Protein AF-A0A7V3JN82-F1 (afdb_monomer)

Foldseek 3Di:
DPLVPLLVLLVVLLVCLLDPVSVVLLLVLQVLLVVLVVLLVVLQVVLVVCVVVVNNVSSVVSNVSSVVSNVSSVVSVVVSVVSQVSNVVSLVSVCVVCVVDDPVLSQCCCCPVVPSVPDDSNLSSNSNVVSVCVVPVDDCDDPDDDDDDDDDAWAALQRVLVVLQQDPVCSVVLNVVVVVCVVVVVDDPVQKDFDQDPVSSDTGMIGGDDPSSSVSSVVRND

Structure (mmCIF, N/CA/C/O backbone):
data_AF-A0A7V3JN82-F1
#
_entry.id   AF-A0A7V3JN82-F1
#
loop_
_atom_site.group_PDB
_atom_site.id
_atom_site.type_symbol
_atom_site.label_atom_id
_atom_site.label_alt_id
_atom_site.label_comp_id
_atom_site.label_asym_id
_atom_site.label_entity_id
_atom_site.label_seq_id
_atom_site.pdbx_PDB_ins_code
_atom_site.Cartn_x
_atom_site.Cartn_y
_atom_site.Cartn_z
_atom_site.occupancy
_atom_site.B_iso_or_equiv
_atom_site.auth_seq_id
_atom_site.auth_comp_id
_atom_site.auth_asym_id
_atom_site.auth_atom_id
_atom_site.pdbx_PDB_model_num
ATOM 1 N N . MET A 1 1 ? 13.371 -4.906 34.810 1.00 43.75 1 MET A N 1
ATOM 2 C CA . MET A 1 1 ? 12.775 -3.821 33.996 1.00 43.75 1 MET A CA 1
ATOM 3 C C . MET A 1 1 ? 13.561 -3.692 32.693 1.00 43.75 1 MET A C 1
ATOM 5 O O . MET A 1 1 ? 14.567 -3.005 32.684 1.00 43.75 1 MET A O 1
ATOM 9 N N . ALA A 1 2 ? 13.175 -4.402 31.626 1.00 46.00 2 ALA A N 1
ATOM 10 C CA . ALA A 1 2 ? 13.941 -4.431 30.365 1.00 46.00 2 ALA A CA 1
ATOM 11 C C . ALA A 1 2 ? 13.052 -4.443 29.100 1.00 46.00 2 ALA A C 1
ATOM 13 O O . ALA A 1 2 ? 13.494 -4.847 28.031 1.00 46.00 2 ALA A O 1
ATOM 14 N N . VAL A 1 3 ? 11.781 -4.040 29.231 1.00 50.06 3 VAL A N 1
ATOM 15 C CA . VAL A 1 3 ? 10.754 -4.193 28.179 1.00 50.06 3 VAL A CA 1
ATOM 16 C C . VAL A 1 3 ? 10.451 -2.876 27.445 1.00 50.06 3 VAL A C 1
ATOM 18 O O . VAL A 1 3 ? 9.795 -2.913 26.412 1.00 50.06 3 VAL A O 1
ATOM 21 N N . SER A 1 4 ? 10.933 -1.717 27.922 1.00 60.03 4 SER A N 1
ATOM 22 C CA . SER A 1 4 ? 10.602 -0.430 27.283 1.00 60.03 4 SER A CA 1
ATOM 23 C C . SER A 1 4 ? 11.262 -0.276 25.912 1.00 60.03 4 SER A C 1
ATOM 25 O O . SER A 1 4 ? 10.567 0.002 24.948 1.00 60.03 4 SER A O 1
ATOM 27 N N . LYS A 1 5 ? 12.567 -0.560 25.786 1.00 72.12 5 LYS A N 1
ATOM 28 C CA . LYS A 1 5 ? 13.348 -0.222 24.584 1.00 72.12 5 LYS A CA 1
ATOM 29 C C . LYS A 1 5 ? 12.728 -0.690 23.246 1.00 72.12 5 LYS A C 1
ATOM 31 O O . LYS A 1 5 ? 12.660 0.132 22.339 1.00 72.12 5 LYS A O 1
ATOM 36 N N . PRO A 1 6 ? 12.215 -1.932 23.091 1.00 75.00 6 PRO A N 1
ATOM 37 C CA . PRO A 1 6 ? 11.542 -2.342 21.851 1.00 75.00 6 PRO A CA 1
ATOM 38 C C . PRO A 1 6 ? 10.208 -1.621 21.589 1.00 75.00 6 PRO A C 1
ATOM 40 O O . PRO A 1 6 ? 9.808 -1.476 20.437 1.00 75.00 6 PRO A O 1
ATOM 43 N N . ILE A 1 7 ? 9.513 -1.183 22.644 1.00 70.12 7 ILE A N 1
ATOM 44 C CA . ILE A 1 7 ? 8.276 -0.394 22.561 1.00 70.12 7 ILE A CA 1
ATOM 45 C C . ILE A 1 7 ? 8.617 1.050 22.182 1.00 70.12 7 ILE A C 1
ATOM 47 O O . ILE A 1 7 ? 7.997 1.592 21.274 1.00 70.12 7 ILE A O 1
ATOM 51 N N . ASP A 1 8 ? 9.631 1.638 22.818 1.00 70.50 8 ASP A N 1
ATOM 52 C CA . ASP A 1 8 ? 10.116 2.995 22.546 1.00 70.50 8 ASP A CA 1
ATOM 53 C C . ASP A 1 8 ? 10.573 3.118 21.074 1.00 70.50 8 ASP A C 1
ATOM 55 O O . ASP A 1 8 ? 10.092 3.979 20.336 1.00 70.50 8 ASP A O 1
ATOM 59 N N . GLU A 1 9 ? 11.385 2.169 20.589 1.00 76.38 9 GLU A N 1
ATOM 60 C CA . GLU A 1 9 ? 11.803 2.090 19.178 1.00 76.38 9 GLU A CA 1
ATOM 61 C C . GLU A 1 9 ? 10.614 1.892 18.216 1.00 76.38 9 GLU A C 1
ATOM 63 O O . GLU A 1 9 ? 10.576 2.492 17.137 1.00 76.38 9 GLU A O 1
ATOM 68 N N . ALA A 1 10 ? 9.615 1.083 18.589 1.00 71.12 10 ALA A N 1
ATOM 69 C CA . ALA A 1 10 ? 8.404 0.913 17.786 1.00 71.12 10 ALA A CA 1
ATOM 70 C C . ALA A 1 10 ? 7.576 2.209 17.707 1.00 71.12 10 ALA A C 1
ATOM 72 O O . ALA A 1 10 ? 7.032 2.531 16.646 1.00 71.12 10 ALA A O 1
ATOM 73 N N . LEU A 1 11 ? 7.506 2.977 18.796 1.00 66.50 11 LEU A N 1
ATOM 74 C CA . LEU A 1 11 ? 6.811 4.261 18.835 1.00 66.50 11 LEU A CA 1
ATOM 75 C C . LEU A 1 11 ? 7.506 5.319 17.990 1.00 66.50 11 LEU A C 1
ATOM 77 O O . LEU A 1 11 ? 6.825 5.983 17.208 1.00 66.50 11 LEU A O 1
ATOM 81 N N . ASP A 1 12 ? 8.832 5.416 18.055 1.00 75.31 12 ASP A N 1
ATOM 82 C CA . ASP A 1 12 ? 9.606 6.322 17.203 1.00 75.31 12 ASP A CA 1
ATOM 83 C C . ASP A 1 12 ? 9.399 6.018 15.715 1.00 75.31 12 ASP A C 1
ATOM 85 O O . ASP A 1 12 ? 9.188 6.932 14.912 1.00 75.31 12 ASP A O 1
ATOM 89 N N . ARG A 1 13 ? 9.377 4.735 15.326 1.00 73.38 13 ARG A N 1
ATOM 90 C CA . ARG A 1 13 ? 9.101 4.328 13.936 1.00 73.38 13 ARG A CA 1
ATOM 91 C C . ARG A 1 13 ? 7.718 4.748 13.461 1.00 73.38 13 ARG A C 1
ATOM 93 O O . ARG A 1 13 ? 7.577 5.217 12.331 1.00 73.38 13 ARG A O 1
ATOM 100 N N . ILE A 1 14 ? 6.704 4.618 14.308 1.00 68.75 14 ILE A N 1
ATOM 101 C CA . ILE A 1 14 ? 5.340 4.997 13.936 1.00 68.75 14 ILE A CA 1
ATOM 102 C C . ILE A 1 14 ? 5.145 6.518 14.004 1.00 68.75 14 ILE A C 1
ATOM 104 O O . ILE A 1 14 ? 4.413 7.077 13.189 1.00 68.75 14 ILE A O 1
ATOM 108 N N . PHE A 1 15 ? 5.845 7.215 14.903 1.00 68.88 15 PHE A N 1
ATOM 109 C CA . PHE A 1 15 ? 5.897 8.675 14.928 1.00 68.88 15 PHE A CA 1
ATOM 110 C C . PHE A 1 15 ? 6.536 9.225 13.648 1.00 68.88 15 PHE A C 1
ATOM 112 O O . PHE A 1 15 ? 5.952 10.111 13.023 1.00 68.88 15 PHE A O 1
ATOM 119 N N . GLN A 1 16 ? 7.672 8.667 13.210 1.00 69.81 16 GLN A N 1
ATOM 120 C CA . GLN A 1 16 ? 8.303 8.987 11.922 1.00 69.81 16 GLN A CA 1
ATOM 121 C C . GLN A 1 16 ? 7.321 8.762 10.768 1.00 69.81 16 GLN A C 1
ATOM 123 O O . GLN A 1 16 ? 7.073 9.680 9.989 1.00 69.81 16 GLN A O 1
ATOM 128 N N . ALA A 1 17 ? 6.668 7.598 10.726 1.00 68.12 17 ALA A N 1
ATOM 129 C CA . ALA A 1 17 ? 5.640 7.300 9.733 1.00 68.12 17 ALA A CA 1
ATOM 130 C C . ALA A 1 17 ? 4.356 8.144 9.874 1.00 68.12 17 ALA A C 1
ATOM 132 O O . ALA A 1 17 ? 3.518 8.113 8.981 1.00 68.12 17 ALA A O 1
ATOM 133 N N . SER A 1 18 ? 4.165 8.913 10.951 1.00 60.78 18 SER A N 1
ATOM 134 C CA . SER A 1 18 ? 3.052 9.872 11.068 1.00 60.78 18 SER A CA 1
ATOM 135 C C . SER A 1 18 ? 3.341 11.232 10.424 1.00 60.78 18 SER A C 1
ATOM 137 O O . SER A 1 18 ? 2.412 12.016 10.226 1.00 60.78 18 SER A O 1
ATOM 139 N N . GLN A 1 19 ? 4.598 11.502 10.057 1.00 69.62 19 GLN A N 1
ATOM 140 C CA . GLN A 1 19 ? 4.999 12.744 9.399 1.00 69.62 19 GLN A CA 1
ATOM 141 C C . GLN A 1 19 ? 4.725 12.686 7.882 1.00 69.62 19 GLN A C 1
ATOM 143 O O . GLN A 1 19 ? 5.114 11.707 7.238 1.00 69.62 19 GLN A O 1
ATOM 148 N N . PRO A 1 20 ? 4.123 13.728 7.271 1.00 66.19 20 PRO A N 1
ATOM 149 C CA . PRO A 1 20 ? 3.896 13.778 5.822 1.00 66.19 20 PRO A CA 1
ATOM 150 C C . PRO A 1 20 ? 5.177 13.605 5.001 1.00 66.19 20 PRO A C 1
ATOM 152 O O . PRO A 1 20 ? 5.216 12.805 4.068 1.00 66.19 20 PRO A O 1
ATOM 155 N N . SER A 1 21 ? 6.253 14.273 5.424 1.00 74.56 21 SER A N 1
ATOM 156 C CA . SER A 1 21 ? 7.560 14.270 4.760 1.00 74.56 21 SER A CA 1
ATOM 157 C C . SER A 1 21 ? 8.204 12.883 4.658 1.00 74.56 21 SER A C 1
ATOM 159 O O . SER A 1 21 ? 8.969 12.622 3.729 1.00 74.56 21 SER A O 1
ATOM 161 N N . TRP A 1 22 ? 7.878 11.960 5.570 1.00 76.69 22 TRP A N 1
ATOM 162 C CA . TRP A 1 22 ? 8.343 10.573 5.492 1.00 76.69 22 TRP A CA 1
ATOM 163 C C . TRP A 1 22 ? 7.690 9.834 4.317 1.00 76.69 22 TRP A C 1
ATOM 165 O O . TRP A 1 22 ? 8.377 9.177 3.536 1.00 76.69 22 TRP A O 1
ATOM 175 N N . TRP A 1 23 ? 6.378 10.003 4.129 1.00 71.88 23 TRP A N 1
ATOM 176 C CA . TRP A 1 23 ? 5.657 9.413 2.997 1.00 71.88 23 TRP A CA 1
ATOM 177 C C . TRP A 1 23 ? 6.003 10.074 1.667 1.00 71.88 23 TRP A C 1
ATOM 179 O O . TRP A 1 23 ? 6.148 9.368 0.671 1.00 71.88 23 TRP A O 1
ATOM 189 N N . GLU A 1 24 ? 6.176 11.396 1.642 1.00 76.44 24 GLU A N 1
ATOM 190 C CA . GLU A 1 24 ? 6.644 12.131 0.460 1.00 76.44 24 GLU A CA 1
ATOM 191 C C . GLU A 1 24 ? 8.021 11.625 0.006 1.00 76.44 24 GLU A C 1
ATOM 193 O O . GLU A 1 24 ? 8.215 11.358 -1.179 1.00 76.44 24 GLU A O 1
ATOM 198 N N . SER A 1 25 ? 8.937 11.386 0.952 1.00 82.50 25 SER A N 1
ATOM 199 C CA . SER A 1 25 ? 10.251 10.787 0.688 1.00 82.50 25 SER A CA 1
ATOM 200 C C . SER A 1 25 ? 10.138 9.383 0.075 1.00 82.50 25 SER A C 1
ATOM 202 O O . SER A 1 25 ? 10.741 9.114 -0.965 1.00 82.50 25 SER A O 1
ATOM 204 N N . LEU A 1 26 ? 9.299 8.497 0.632 1.00 77.62 26 LEU A N 1
ATOM 205 C CA . LEU A 1 26 ? 9.082 7.159 0.059 1.00 77.62 26 LEU A CA 1
ATOM 206 C C . LEU A 1 26 ? 8.411 7.198 -1.326 1.00 77.62 26 LEU A C 1
ATOM 208 O O . LEU A 1 26 ? 8.747 6.390 -2.196 1.00 77.62 26 LEU A O 1
ATOM 212 N N . GLN A 1 27 ? 7.492 8.138 -1.558 1.00 77.88 27 GLN A N 1
ATOM 213 C CA . GLN A 1 27 ? 6.874 8.347 -2.871 1.00 77.88 27 GLN A CA 1
ATOM 214 C C . GLN A 1 27 ? 7.875 8.882 -3.903 1.00 77.88 27 GLN A C 1
ATOM 216 O O . GLN A 1 27 ? 7.808 8.482 -5.066 1.00 77.88 27 GLN A O 1
ATOM 221 N N . ASP A 1 28 ? 8.803 9.756 -3.506 1.00 85.19 28 ASP A N 1
ATOM 222 C CA . ASP A 1 28 ? 9.879 10.227 -4.380 1.00 85.19 28 ASP A CA 1
ATOM 223 C C . ASP A 1 28 ? 10.875 9.101 -4.701 1.00 85.19 28 ASP A C 1
ATOM 225 O O . ASP A 1 28 ? 11.234 8.913 -5.861 1.00 85.19 28 ASP A O 1
ATOM 229 N N . MET A 1 29 ? 11.240 8.265 -3.723 1.00 82.06 29 MET A N 1
ATOM 230 C CA . MET A 1 29 ? 12.084 7.085 -3.962 1.00 82.06 29 MET A CA 1
ATOM 231 C C . MET A 1 29 ? 11.440 6.090 -4.937 1.00 82.06 29 MET A C 1
ATOM 233 O O . MET A 1 29 ? 12.096 5.655 -5.882 1.00 82.06 29 MET A O 1
ATOM 237 N N . GLU A 1 30 ? 10.154 5.762 -4.781 1.00 79.44 30 GLU A N 1
ATOM 238 C CA . GLU A 1 30 ? 9.444 4.887 -5.730 1.00 79.44 30 GLU A CA 1
ATOM 239 C C . GLU A 1 30 ? 9.263 5.556 -7.110 1.00 79.44 30 GLU A C 1
ATOM 241 O O . GLU A 1 30 ? 9.326 4.882 -8.141 1.00 79.44 30 GLU A O 1
ATOM 246 N N . ARG A 1 31 ? 9.116 6.887 -7.172 1.00 84.25 31 ARG A N 1
ATOM 247 C CA . ARG A 1 31 ? 9.108 7.649 -8.435 1.00 84.25 31 ARG A CA 1
ATOM 248 C C . ARG A 1 31 ? 10.455 7.556 -9.155 1.00 84.25 31 ARG A C 1
ATOM 250 O O . ARG A 1 31 ? 10.469 7.225 -10.341 1.00 84.25 31 ARG A O 1
ATOM 257 N N . ARG A 1 32 ? 11.569 7.766 -8.445 1.00 82.88 32 ARG A N 1
ATOM 258 C CA . ARG A 1 32 ? 12.934 7.578 -8.971 1.00 82.88 32 ARG A CA 1
ATOM 259 C C . ARG A 1 32 ? 13.154 6.138 -9.417 1.00 82.88 32 ARG A C 1
ATOM 261 O O . ARG A 1 32 ? 13.617 5.915 -10.530 1.00 82.88 32 ARG A O 1
ATOM 268 N N . ALA A 1 33 ? 12.739 5.152 -8.619 1.00 74.00 33 ALA A N 1
ATOM 269 C CA . ALA A 1 33 ? 12.826 3.740 -8.989 1.00 74.00 33 ALA A CA 1
ATOM 270 C C . ALA A 1 33 ? 12.109 3.449 -10.320 1.00 74.00 33 ALA A C 1
ATOM 272 O O . ALA A 1 33 ? 12.651 2.738 -11.165 1.00 74.00 33 ALA A O 1
ATOM 273 N N . ARG A 1 34 ? 10.924 4.032 -10.556 1.00 77.19 34 ARG A N 1
ATOM 274 C CA . ARG A 1 34 ? 10.210 3.924 -11.843 1.00 77.19 34 ARG A CA 1
ATOM 275 C C . ARG A 1 34 ? 10.934 4.631 -12.989 1.00 77.19 34 ARG A C 1
ATOM 277 O O . ARG A 1 34 ? 11.014 4.051 -14.066 1.00 77.19 34 ARG A O 1
ATOM 284 N N . GLN A 1 35 ? 11.479 5.828 -12.766 1.00 84.25 35 GLN A N 1
ATOM 285 C CA . GLN A 1 35 ? 12.269 6.556 -13.769 1.00 84.25 35 GLN A CA 1
ATOM 286 C C . GLN A 1 35 ? 13.512 5.759 -14.192 1.00 84.25 35 GLN A C 1
ATOM 288 O O . GLN A 1 35 ? 13.732 5.563 -15.385 1.00 84.25 35 GLN A O 1
ATOM 293 N N . HIS A 1 36 ? 14.255 5.204 -13.234 1.00 80.69 36 HIS A N 1
ATOM 294 C CA . HIS A 1 36 ? 15.388 4.325 -13.515 1.00 80.69 36 HIS A CA 1
ATOM 295 C C . HIS A 1 36 ? 14.952 3.049 -14.260 1.00 80.69 36 HIS A C 1
ATOM 297 O O . HIS A 1 36 ? 15.526 2.730 -15.295 1.00 80.69 36 HIS A O 1
ATOM 303 N N . ARG A 1 37 ? 13.879 2.352 -13.838 1.00 75.38 37 ARG A N 1
ATOM 304 C CA . ARG A 1 37 ? 13.336 1.180 -14.576 1.00 75.38 37 ARG A CA 1
ATOM 305 C C . ARG A 1 37 ? 12.938 1.523 -16.023 1.00 75.38 37 ARG A C 1
ATOM 307 O O . ARG A 1 37 ? 13.190 0.725 -16.923 1.00 75.38 37 ARG A O 1
ATOM 314 N N . GLN A 1 38 ? 12.352 2.698 -16.254 1.00 81.88 38 GLN A N 1
ATOM 315 C CA . GLN A 1 38 ? 12.043 3.199 -17.597 1.00 81.88 38 GLN A CA 1
ATOM 316 C C . GLN A 1 38 ? 13.330 3.425 -18.410 1.00 81.88 38 GLN A C 1
ATOM 318 O O . GLN A 1 38 ? 13.422 2.992 -19.560 1.00 81.88 38 GLN A O 1
ATOM 323 N N . ARG A 1 39 ? 14.364 4.004 -17.790 1.00 83.44 39 ARG A N 1
ATOM 324 C CA . ARG A 1 39 ? 15.668 4.230 -18.424 1.00 83.44 39 ARG A CA 1
ATOM 325 C C . ARG A 1 39 ? 16.399 2.930 -18.777 1.00 83.44 39 ARG A C 1
ATOM 327 O O . ARG A 1 39 ? 16.999 2.847 -19.847 1.00 83.44 39 ARG A O 1
ATOM 334 N N . VAL A 1 40 ? 16.290 1.891 -17.941 1.00 75.62 40 VAL A N 1
ATOM 335 C CA . VAL A 1 40 ? 16.775 0.530 -18.250 1.00 75.62 40 VAL A CA 1
ATOM 336 C C . VAL A 1 40 ? 16.158 0.019 -19.553 1.00 75.62 40 VAL A C 1
ATOM 338 O O . VAL A 1 40 ? 16.882 -0.482 -20.412 1.00 75.62 40 VAL A O 1
ATOM 341 N N . TRP A 1 41 ? 14.839 0.158 -19.719 1.00 78.62 41 TRP A N 1
ATOM 342 C CA . TRP A 1 41 ? 14.126 -0.314 -20.910 1.00 78.62 41 TRP A CA 1
ATOM 343 C C . TR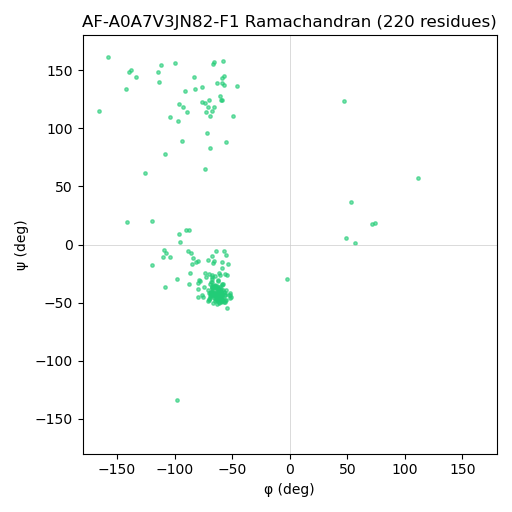P A 1 41 ? 14.567 0.429 -22.182 1.00 78.62 41 TRP A C 1
ATOM 345 O O . TRP A 1 41 ? 14.847 -0.202 -23.204 1.00 78.62 41 TRP A O 1
ATOM 355 N N . GLU A 1 42 ? 14.724 1.753 -22.101 1.00 85.12 42 GLU A N 1
ATOM 356 C CA . GLU A 1 42 ? 15.246 2.585 -23.194 1.00 85.12 42 GLU A CA 1
ATOM 357 C C . GLU A 1 42 ? 16.660 2.165 -23.620 1.00 85.12 42 GLU A C 1
ATOM 359 O O . GLU A 1 42 ? 16.907 1.936 -24.807 1.00 85.12 42 GLU A O 1
ATOM 364 N N . LEU A 1 43 ? 17.572 2.003 -22.655 1.00 78.69 43 LEU A N 1
ATOM 365 C CA . LEU A 1 43 ? 18.965 1.621 -22.904 1.00 78.69 43 LEU A CA 1
ATOM 366 C C . LEU A 1 43 ? 19.095 0.181 -23.425 1.00 78.69 43 LEU A C 1
ATOM 368 O O . LEU A 1 43 ? 19.962 -0.099 -24.251 1.00 78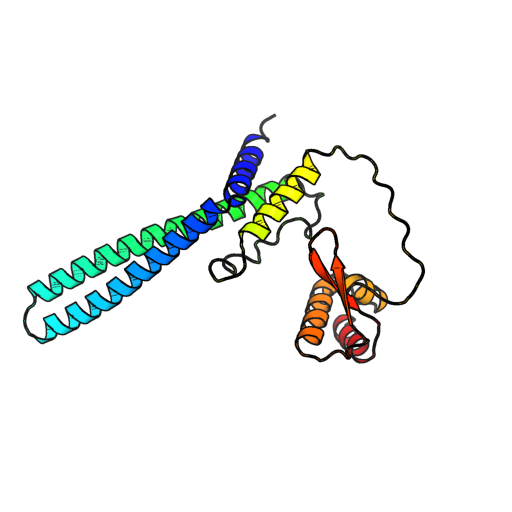.69 43 LEU A O 1
ATOM 372 N N . GLN A 1 44 ? 18.216 -0.736 -23.008 1.00 77.25 44 GLN A N 1
ATOM 373 C CA . GLN A 1 44 ? 18.141 -2.088 -23.575 1.00 77.25 44 GLN A CA 1
ATOM 374 C C . GLN A 1 44 ? 17.658 -2.067 -25.035 1.00 77.25 44 GLN A C 1
ATOM 376 O O . GLN A 1 44 ? 18.238 -2.748 -25.887 1.00 77.25 44 GLN A O 1
ATOM 381 N N . ALA A 1 45 ? 16.643 -1.257 -25.353 1.00 79.62 45 ALA A N 1
ATOM 382 C CA . ALA A 1 45 ? 16.164 -1.073 -26.723 1.00 79.62 45 ALA A CA 1
ATOM 383 C C . ALA A 1 45 ? 17.210 -0.377 -27.619 1.00 79.62 45 ALA A C 1
ATOM 385 O O . ALA A 1 45 ? 17.345 -0.697 -28.802 1.00 79.62 45 ALA A O 1
ATOM 386 N N . GLU A 1 46 ? 17.984 0.557 -27.069 1.00 83.50 46 GLU A N 1
ATOM 387 C CA . GLU A 1 46 ? 19.133 1.182 -27.728 1.00 83.50 46 GLU A CA 1
ATOM 388 C C . GLU A 1 46 ? 20.276 0.186 -27.973 1.00 83.50 46 GLU A C 1
ATOM 390 O O . GLU A 1 46 ? 20.687 0.022 -29.122 1.00 83.50 46 GLU A O 1
ATOM 395 N N . ALA A 1 47 ? 20.708 -0.574 -26.961 1.00 75.81 47 ALA A N 1
ATOM 396 C CA . ALA A 1 47 ? 21.715 -1.628 -27.116 1.00 75.81 47 ALA A CA 1
ATOM 397 C C . ALA A 1 47 ? 21.316 -2.659 -28.190 1.00 75.81 47 ALA A C 1
ATOM 399 O O . ALA A 1 47 ? 22.150 -3.093 -28.989 1.00 75.81 47 ALA A O 1
ATOM 400 N N . GLY A 1 48 ? 20.027 -3.016 -28.255 1.00 77.12 48 GLY A N 1
ATOM 401 C CA . GLY A 1 48 ? 19.469 -3.887 -29.291 1.00 77.12 48 GLY A CA 1
ATOM 402 C C . GLY A 1 48 ? 19.518 -3.289 -30.704 1.00 77.12 48 GLY A C 1
ATOM 403 O O . GLY A 1 48 ? 19.753 -4.027 -31.662 1.00 77.12 48 GLY A O 1
ATOM 404 N N . ARG A 1 49 ? 19.343 -1.968 -30.851 1.00 88.56 49 ARG A N 1
ATOM 405 C CA . ARG A 1 49 ? 19.508 -1.255 -32.133 1.00 88.56 49 ARG A CA 1
ATOM 406 C C . ARG A 1 49 ? 20.979 -1.179 -32.549 1.00 88.56 49 ARG A C 1
ATOM 408 O O . ARG A 1 49 ? 21.302 -1.584 -33.661 1.00 88.56 49 ARG A O 1
ATOM 415 N N . ILE A 1 50 ? 21.866 -0.766 -31.643 1.00 84.81 50 ILE A N 1
ATOM 416 C CA . ILE A 1 50 ? 23.311 -0.626 -31.900 1.00 84.81 50 ILE A CA 1
ATOM 417 C C . ILE A 1 50 ? 23.955 -1.981 -32.257 1.00 84.81 50 ILE A C 1
ATOM 419 O O . ILE A 1 50 ? 24.801 -2.068 -33.148 1.00 84.81 50 ILE A O 1
ATOM 423 N N . ARG A 1 51 ? 23.511 -3.079 -31.625 1.00 80.81 51 ARG A N 1
ATOM 424 C CA . ARG A 1 51 ? 23.968 -4.433 -31.984 1.00 80.81 51 ARG A CA 1
ATOM 425 C C . ARG A 1 51 ? 23.592 -4.807 -33.423 1.00 80.81 51 ARG A C 1
ATOM 427 O O . ARG A 1 51 ? 24.395 -5.434 -34.106 1.00 80.81 51 ARG A O 1
ATOM 434 N N . LYS A 1 52 ? 22.399 -4.421 -33.893 1.00 86.19 52 LYS A N 1
ATOM 435 C CA . LYS A 1 52 ? 21.949 -4.676 -35.275 1.00 86.19 52 LYS A CA 1
ATOM 436 C C . LYS A 1 52 ? 22.705 -3.842 -36.314 1.00 86.19 52 LYS A C 1
ATOM 438 O O . LYS A 1 52 ? 22.815 -4.288 -37.448 1.00 86.19 52 LYS A O 1
ATOM 443 N N . SER A 1 53 ? 23.247 -2.682 -35.940 1.00 89.88 53 SER A N 1
ATOM 444 C CA . SER A 1 53 ? 24.076 -1.846 -36.820 1.00 89.88 53 SER A CA 1
ATOM 445 C C . SER A 1 53 ? 25.569 -2.210 -36.807 1.00 89.88 53 SER A C 1
ATOM 447 O O . SER A 1 53 ? 26.381 -1.431 -37.292 1.00 89.88 53 SER A O 1
ATOM 449 N N . GLY A 1 54 ? 25.954 -3.360 -36.237 1.00 90.88 54 GLY A N 1
ATOM 450 C CA . GLY A 1 54 ? 27.333 -3.861 -36.296 1.00 90.88 54 GLY A CA 1
ATOM 451 C C . GLY A 1 54 ? 28.344 -3.137 -35.399 1.00 90.88 54 GLY A C 1
ATOM 452 O O . GLY A 1 54 ? 29.541 -3.271 -35.629 1.00 90.88 54 GLY A O 1
ATOM 453 N N . ALA A 1 55 ? 27.898 -2.395 -34.377 1.00 85.56 55 ALA A N 1
ATOM 454 C CA . ALA A 1 55 ? 28.767 -1.635 -33.470 1.00 85.56 55 ALA A CA 1
ATOM 455 C C . ALA A 1 55 ? 28.822 -2.273 -32.057 1.00 85.56 55 ALA A C 1
ATOM 457 O O . ALA A 1 55 ? 28.144 -1.806 -31.135 1.00 85.56 55 ALA A O 1
ATOM 458 N N . PRO A 1 56 ? 29.587 -3.366 -31.848 1.00 80.19 56 PRO A N 1
ATOM 459 C CA . PRO A 1 56 ? 29.527 -4.159 -30.616 1.00 80.19 56 PRO A CA 1
ATOM 460 C C . PRO A 1 56 ? 29.875 -3.362 -29.349 1.00 80.19 56 PRO A C 1
ATOM 462 O O . PRO A 1 56 ? 29.173 -3.496 -28.346 1.00 80.19 56 PRO A O 1
ATOM 465 N N . ASP A 1 57 ? 30.879 -2.484 -29.395 1.00 86.00 57 ASP A N 1
ATOM 466 C CA . ASP A 1 57 ? 31.334 -1.720 -28.222 1.00 86.00 57 ASP A CA 1
ATOM 467 C C . ASP A 1 57 ? 30.297 -0.699 -27.733 1.00 86.00 57 ASP A C 1
ATOM 469 O O . ASP A 1 57 ? 30.103 -0.519 -26.525 1.00 86.00 57 ASP A O 1
ATOM 473 N N . GLY A 1 58 ? 29.550 -0.089 -28.660 1.00 78.38 58 GLY A N 1
ATOM 474 C CA . GLY A 1 58 ? 28.423 0.784 -28.328 1.00 78.38 58 GLY A CA 1
ATOM 475 C C . GLY A 1 58 ? 27.288 0.008 -27.652 1.00 78.38 58 GLY A C 1
ATOM 476 O O . GLY A 1 58 ? 26.743 0.453 -26.641 1.00 78.38 58 GLY A O 1
ATOM 477 N N . ALA A 1 59 ? 26.988 -1.202 -28.136 1.00 72.25 59 ALA A N 1
ATOM 478 C CA . ALA A 1 59 ? 25.982 -2.070 -27.524 1.00 72.25 59 ALA A CA 1
ATOM 479 C C . ALA A 1 59 ? 26.409 -2.574 -26.130 1.00 72.25 59 ALA A C 1
ATOM 481 O O . ALA A 1 59 ? 25.574 -2.665 -25.228 1.00 72.25 59 ALA A O 1
ATOM 482 N N . ILE A 1 60 ? 27.701 -2.861 -25.925 1.00 81.06 60 ILE A N 1
ATOM 483 C CA . ILE A 1 60 ? 28.273 -3.198 -24.608 1.00 81.06 60 ILE A CA 1
ATOM 484 C C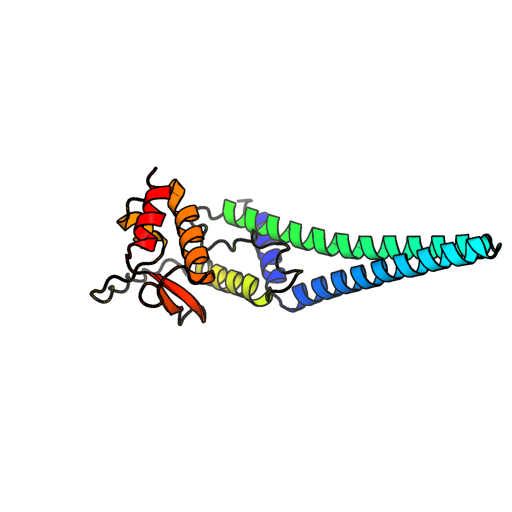 . ILE A 1 60 ? 28.170 -2.001 -23.653 1.00 81.06 60 ILE A C 1
ATOM 486 O O . ILE A 1 60 ? 27.811 -2.173 -22.488 1.00 81.06 60 ILE A O 1
ATOM 490 N N . THR A 1 61 ? 28.444 -0.790 -24.137 1.00 88.62 61 THR A N 1
ATOM 491 C CA . THR A 1 61 ? 28.372 0.443 -23.337 1.00 88.62 61 THR A CA 1
ATOM 492 C C . THR A 1 61 ? 26.939 0.739 -22.892 1.00 88.62 61 THR A C 1
ATOM 494 O O . THR A 1 61 ? 26.696 0.906 -21.696 1.00 88.62 61 THR A O 1
ATOM 497 N N . ALA A 1 62 ? 25.967 0.688 -23.808 1.00 76.69 62 ALA A N 1
ATOM 498 C CA . ALA A 1 62 ? 24.550 0.847 -23.477 1.00 76.69 62 ALA A CA 1
ATOM 499 C C . ALA A 1 62 ? 24.054 -0.229 -22.485 1.00 76.69 62 ALA A C 1
ATOM 501 O O . ALA A 1 62 ? 23.326 0.085 -21.544 1.00 76.69 62 ALA A O 1
ATOM 502 N N . ALA A 1 63 ? 24.509 -1.482 -22.619 1.00 73.81 63 ALA A N 1
ATOM 503 C CA . ALA A 1 63 ? 24.178 -2.551 -21.674 1.00 73.81 63 ALA A CA 1
ATOM 504 C C . ALA A 1 63 ? 24.785 -2.339 -20.269 1.00 73.81 63 ALA A C 1
ATOM 506 O O . ALA A 1 63 ? 24.129 -2.638 -19.269 1.00 73.81 63 ALA A O 1
ATOM 507 N N . LYS A 1 64 ? 26.008 -1.793 -20.168 1.00 83.19 64 LYS A N 1
ATOM 508 C CA . LYS A 1 64 ? 26.622 -1.409 -18.881 1.00 83.19 64 LYS A CA 1
ATOM 509 C C . LYS A 1 64 ? 25.838 -0.285 -18.196 1.00 83.19 64 LYS A C 1
ATOM 511 O O . LYS A 1 64 ? 25.573 -0.384 -17.001 1.00 83.19 64 LYS A O 1
ATOM 516 N N . LEU A 1 65 ? 25.417 0.733 -18.950 1.00 88.06 65 LEU A N 1
ATOM 517 C CA . LEU A 1 65 ? 24.571 1.815 -18.434 1.00 88.06 65 LEU A CA 1
ATOM 518 C C . LEU A 1 65 ? 23.211 1.279 -17.958 1.00 88.06 65 LEU A C 1
ATOM 520 O O . LEU A 1 65 ? 22.810 1.557 -16.832 1.00 88.06 65 LEU A O 1
ATOM 524 N N . ALA A 1 66 ? 22.552 0.422 -18.747 1.00 70.94 66 ALA A N 1
ATOM 525 C CA . ALA A 1 66 ? 21.292 -0.216 -18.352 1.00 70.94 66 ALA A CA 1
ATOM 526 C C . ALA A 1 66 ? 21.422 -1.026 -17.048 1.00 70.94 66 ALA A C 1
ATOM 528 O O . ALA A 1 66 ? 20.490 -1.074 -16.249 1.00 70.94 66 ALA A O 1
ATOM 529 N N . ARG A 1 67 ? 22.579 -1.651 -16.800 1.00 78.62 67 ARG A N 1
ATOM 530 C CA . ARG A 1 67 ? 22.843 -2.351 -15.539 1.00 78.62 67 ARG A CA 1
ATOM 531 C C . ARG A 1 67 ? 22.971 -1.387 -14.353 1.00 78.62 67 ARG A C 1
ATOM 533 O O . ARG A 1 67 ? 22.378 -1.659 -13.313 1.00 78.62 67 ARG A O 1
ATOM 540 N N . ALA A 1 68 ? 23.691 -0.276 -14.506 1.00 86.38 68 ALA A N 1
ATOM 541 C CA . ALA A 1 68 ? 23.830 0.729 -13.448 1.00 86.38 68 ALA A CA 1
ATOM 542 C C . ALA A 1 68 ? 22.473 1.363 -13.076 1.00 86.38 68 ALA A C 1
ATOM 544 O O . ALA A 1 68 ? 22.140 1.469 -11.896 1.00 86.38 68 ALA A O 1
ATOM 545 N N . GLU A 1 69 ? 21.648 1.690 -14.076 1.00 81.75 69 GLU A N 1
ATOM 546 C CA . GLU A 1 69 ? 20.270 2.171 -13.887 1.00 81.75 69 GLU A CA 1
ATOM 547 C C . GLU A 1 69 ? 19.398 1.145 -13.138 1.00 81.75 69 GLU A C 1
ATOM 549 O O . GLU A 1 69 ? 18.636 1.499 -12.237 1.00 81.75 69 GLU A O 1
ATOM 554 N N . TYR A 1 70 ? 19.536 -0.148 -13.452 1.00 71.88 70 TYR A N 1
ATOM 555 C CA . TYR A 1 70 ? 18.821 -1.217 -12.748 1.00 71.88 70 TYR A CA 1
ATOM 556 C C . TYR A 1 70 ? 19.266 -1.352 -11.283 1.00 71.88 70 TYR A C 1
ATOM 558 O O . TYR A 1 70 ? 18.429 -1.503 -10.389 1.00 71.88 70 TYR A O 1
ATOM 566 N N . GLU A 1 71 ? 20.571 -1.275 -11.019 1.00 82.19 71 GLU A N 1
ATOM 567 C CA . GLU A 1 71 ? 21.127 -1.329 -9.664 1.00 82.19 71 GLU A CA 1
ATOM 568 C C . GLU A 1 71 ? 20.645 -0.128 -8.822 1.00 82.19 71 GLU A C 1
ATOM 570 O O . GLU A 1 71 ? 20.189 -0.329 -7.693 1.00 82.19 71 GLU A O 1
ATOM 575 N N . ALA A 1 72 ? 20.602 1.084 -9.393 1.00 81.88 72 ALA A N 1
ATOM 57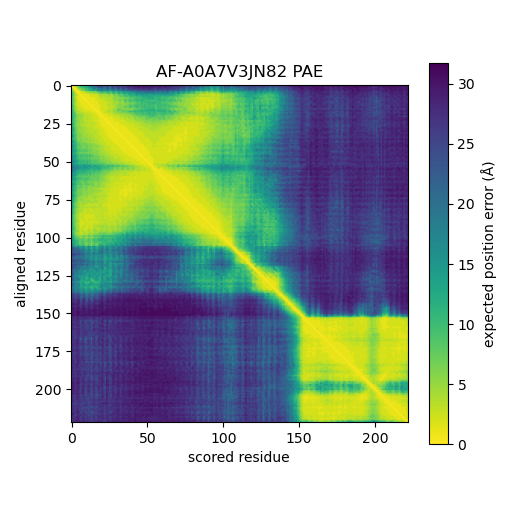6 C CA . ALA A 1 72 ? 20.014 2.270 -8.758 1.00 81.88 72 ALA A CA 1
ATOM 577 C C . ALA A 1 72 ? 18.505 2.108 -8.478 1.00 81.88 72 ALA A C 1
ATOM 579 O O . ALA A 1 72 ? 18.043 2.353 -7.359 1.00 81.88 72 ALA A O 1
ATOM 580 N N . ALA A 1 73 ? 17.726 1.621 -9.452 1.00 68.81 73 ALA A N 1
ATOM 581 C CA . ALA A 1 73 ? 16.300 1.340 -9.261 1.00 68.81 73 ALA A CA 1
ATOM 582 C C . ALA A 1 73 ? 16.049 0.353 -8.108 1.00 68.81 73 ALA A C 1
ATOM 584 O O . ALA A 1 73 ? 15.113 0.525 -7.319 1.00 68.81 73 ALA A O 1
ATOM 585 N N . ASN A 1 74 ? 16.881 -0.686 -8.006 1.00 75.19 74 ASN A N 1
ATOM 586 C CA . ASN A 1 74 ? 16.779 -1.704 -6.967 1.00 75.19 74 ASN A CA 1
ATOM 587 C C . ASN A 1 74 ? 17.100 -1.131 -5.576 1.00 75.19 74 ASN A C 1
ATOM 589 O O . ASN A 1 74 ? 16.359 -1.402 -4.636 1.00 75.19 74 ASN A O 1
ATOM 593 N N . GLN A 1 75 ? 18.120 -0.273 -5.447 1.00 78.94 75 GLN A N 1
ATOM 594 C CA . GLN A 1 75 ? 18.447 0.404 -4.182 1.00 78.94 75 GLN A CA 1
ATOM 595 C C . GLN A 1 75 ? 17.261 1.218 -3.639 1.00 78.94 75 GLN A C 1
ATOM 597 O O . GLN A 1 75 ? 16.859 1.022 -2.491 1.00 78.94 75 GLN A O 1
ATOM 602 N N . TYR A 1 76 ? 16.628 2.057 -4.467 1.00 75.81 76 TYR A N 1
ATOM 603 C CA . TYR A 1 76 ? 15.427 2.799 -4.057 1.00 75.81 76 TYR A CA 1
ATOM 604 C C . TYR A 1 76 ? 14.271 1.867 -3.661 1.00 75.81 76 TYR A C 1
ATOM 606 O O . TYR A 1 76 ? 13.621 2.080 -2.637 1.00 75.81 76 TYR A O 1
ATOM 614 N N . SER A 1 77 ? 14.059 0.791 -4.427 1.00 72.00 77 SER A N 1
ATOM 615 C CA . SER A 1 77 ? 13.023 -0.217 -4.144 1.00 72.00 77 SER A CA 1
ATOM 616 C C . SER A 1 77 ? 13.246 -0.917 -2.794 1.00 72.00 77 SER A C 1
ATOM 618 O O . SER A 1 77 ? 12.296 -1.158 -2.047 1.00 72.00 77 SER A O 1
ATOM 620 N N . GLN A 1 78 ? 14.503 -1.225 -2.460 1.00 74.75 78 GLN A N 1
ATOM 621 C CA . GLN A 1 78 ? 14.892 -1.849 -1.195 1.00 74.75 78 GLN A CA 1
ATOM 622 C C . GLN A 1 78 ? 14.679 -0.918 -0.000 1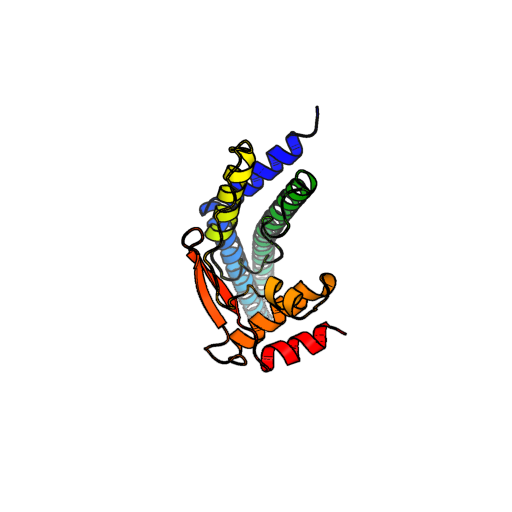.00 74.75 78 GLN A C 1
ATOM 624 O O . GLN A 1 78 ? 14.185 -1.380 1.028 1.00 74.75 78 GLN A O 1
ATOM 629 N N . ILE A 1 79 ? 14.993 0.378 -0.131 1.00 78.44 79 ILE A N 1
ATOM 630 C CA . ILE A 1 79 ? 14.748 1.362 0.935 1.00 78.44 79 ILE A CA 1
ATOM 631 C C . ILE A 1 79 ? 13.246 1.442 1.234 1.00 78.44 79 ILE A C 1
ATOM 633 O O . ILE A 1 79 ? 12.855 1.269 2.386 1.00 78.44 79 ILE A O 1
ATOM 637 N N . VAL A 1 80 ? 12.402 1.591 0.205 1.00 71.56 80 VAL A N 1
ATOM 638 C CA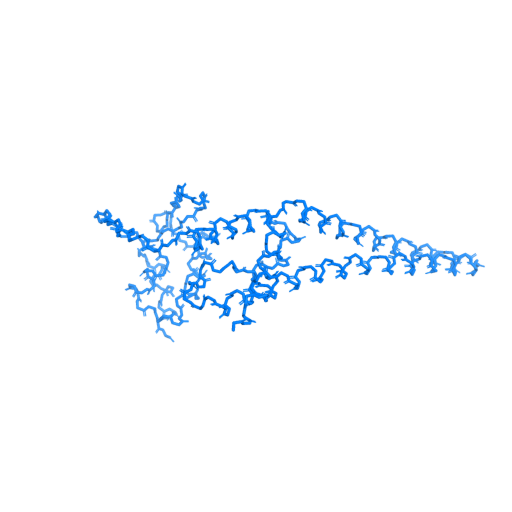 . VAL A 1 80 ? 10.937 1.634 0.369 1.00 71.56 80 VAL A CA 1
ATOM 639 C C . VAL A 1 80 ? 10.407 0.351 1.017 1.00 71.56 80 VAL A C 1
ATOM 641 O O . VAL A 1 80 ? 9.677 0.419 2.007 1.00 71.56 80 VAL A O 1
ATOM 644 N N . SER A 1 81 ? 10.810 -0.821 0.517 1.00 71.94 81 SER A N 1
ATOM 645 C CA . SER A 1 81 ? 10.372 -2.118 1.055 1.00 71.94 81 SER A CA 1
ATOM 646 C C . SER A 1 81 ? 10.774 -2.312 2.524 1.00 71.94 81 SER A C 1
ATOM 648 O O . SER A 1 81 ? 9.956 -2.719 3.357 1.00 71.94 81 SER A O 1
ATOM 650 N N . ARG A 1 82 ? 12.016 -1.950 2.878 1.00 77.31 82 ARG A N 1
ATOM 651 C CA . ARG A 1 82 ? 12.522 -2.031 4.253 1.00 77.31 82 ARG A CA 1
ATOM 652 C C . ARG A 1 82 ? 11.778 -1.076 5.183 1.00 77.31 82 ARG A C 1
ATOM 654 O O . ARG A 1 82 ? 11.344 -1.503 6.245 1.00 77.31 82 ARG A O 1
ATOM 661 N N . SER A 1 83 ? 11.566 0.175 4.773 1.00 78.06 83 SER A N 1
ATOM 662 C CA . SER A 1 83 ? 10.826 1.166 5.566 1.00 78.06 83 SER A CA 1
ATOM 663 C C . SER A 1 83 ? 9.381 0.745 5.857 1.00 78.06 83 SER A C 1
ATOM 665 O O . SER A 1 83 ? 8.894 0.971 6.964 1.00 78.06 83 SER A O 1
ATOM 667 N N . VAL A 1 84 ? 8.708 0.086 4.906 1.00 73.00 84 VAL A N 1
ATOM 668 C CA . VAL A 1 84 ? 7.370 -0.492 5.123 1.00 73.00 84 VAL A CA 1
ATOM 669 C C . VAL A 1 84 ? 7.433 -1.690 6.079 1.00 73.00 84 VAL A C 1
ATOM 671 O O . VAL A 1 84 ? 6.653 -1.753 7.028 1.00 73.00 84 VAL A O 1
ATOM 674 N N . THR A 1 85 ? 8.389 -2.602 5.886 1.00 75.00 85 THR A N 1
ATOM 675 C CA . THR A 1 85 ? 8.581 -3.785 6.749 1.00 75.00 85 THR A CA 1
ATOM 676 C C . THR A 1 85 ? 8.882 -3.397 8.201 1.00 75.00 85 THR A C 1
ATOM 678 O O . THR A 1 85 ? 8.295 -3.948 9.133 1.00 75.00 85 THR A O 1
ATOM 681 N N . ASP A 1 86 ? 9.747 -2.404 8.414 1.00 79.56 86 ASP A N 1
ATOM 682 C CA . ASP A 1 86 ? 10.097 -1.901 9.745 1.00 79.56 86 ASP A CA 1
ATOM 683 C C . ASP A 1 86 ? 8.864 -1.299 10.457 1.00 79.56 86 ASP A C 1
ATOM 685 O O . ASP A 1 86 ? 8.656 -1.541 11.649 1.00 79.56 86 ASP A O 1
ATOM 689 N N . LEU A 1 87 ? 7.988 -0.595 9.726 1.00 76.38 87 LEU A N 1
ATOM 690 C CA . LEU A 1 87 ? 6.728 -0.056 10.257 1.00 76.38 87 LEU A CA 1
ATOM 691 C C . LEU A 1 87 ? 5.709 -1.158 10.610 1.00 76.38 87 LEU A C 1
ATOM 693 O O . LEU A 1 87 ? 5.051 -1.082 11.652 1.00 76.38 87 LEU A O 1
ATOM 697 N N . GLN A 1 88 ? 5.590 -2.198 9.778 1.00 74.12 88 GLN A N 1
ATOM 698 C CA . GLN A 1 88 ? 4.760 -3.373 10.078 1.00 74.12 88 GLN A CA 1
ATOM 699 C C . GLN A 1 88 ? 5.228 -4.059 11.370 1.00 74.12 88 GLN A C 1
ATOM 701 O O . GLN A 1 88 ? 4.416 -4.348 12.254 1.00 74.12 88 GLN A O 1
ATOM 706 N N . ASN A 1 89 ? 6.541 -4.268 11.509 1.00 75.81 89 ASN A N 1
ATOM 707 C CA . ASN A 1 89 ? 7.148 -4.886 12.686 1.00 75.81 89 ASN A CA 1
ATOM 708 C C . ASN A 1 89 ? 6.940 -4.046 13.956 1.00 75.81 89 ASN A C 1
ATOM 710 O O . ASN A 1 89 ? 6.595 -4.606 14.999 1.00 75.81 89 ASN A O 1
ATOM 714 N N . ALA A 1 90 ? 7.059 -2.718 13.867 1.00 74.50 90 ALA A N 1
ATOM 715 C CA . ALA A 1 90 ? 6.752 -1.807 14.969 1.00 74.50 90 ALA A CA 1
ATOM 716 C C . ALA A 1 90 ? 5.292 -1.949 15.449 1.00 74.50 90 ALA A C 1
ATOM 718 O O . ALA A 1 90 ? 5.038 -2.119 16.643 1.00 74.50 90 ALA A O 1
ATOM 719 N N . ILE A 1 91 ? 4.322 -1.976 14.528 1.00 74.38 91 ILE A N 1
ATOM 720 C CA . ILE A 1 91 ? 2.900 -2.127 14.884 1.00 74.38 91 ILE A CA 1
ATOM 721 C C . ILE A 1 91 ? 2.584 -3.531 15.430 1.00 74.38 91 ILE A C 1
ATOM 723 O O . ILE A 1 91 ? 1.791 -3.658 16.367 1.00 74.38 91 ILE A O 1
ATOM 727 N N . LEU A 1 92 ? 3.246 -4.585 14.939 1.00 75.44 92 LEU A N 1
ATOM 728 C CA . LEU A 1 92 ? 3.161 -5.925 15.535 1.00 75.44 92 LEU A CA 1
ATOM 729 C C . LEU A 1 92 ? 3.758 -5.979 16.950 1.00 75.44 92 LEU A C 1
ATOM 731 O O . LEU A 1 92 ? 3.216 -6.684 17.805 1.00 75.44 92 LEU A O 1
ATOM 735 N N . CYS A 1 93 ? 4.835 -5.234 17.218 1.00 72.38 93 CYS A N 1
ATOM 736 C CA . CYS A 1 93 ? 5.420 -5.109 18.553 1.00 72.38 93 CYS A CA 1
ATOM 737 C C . CYS A 1 93 ? 4.427 -4.459 19.532 1.00 72.38 93 CYS A C 1
ATOM 739 O O . CYS A 1 93 ? 4.108 -5.056 20.563 1.00 72.38 93 CYS A O 1
ATOM 741 N N . LEU A 1 94 ? 3.839 -3.313 19.167 1.00 68.75 94 LEU A N 1
ATOM 742 C CA . LEU A 1 94 ? 2.832 -2.646 20.002 1.00 68.75 94 LEU A CA 1
ATOM 743 C C . LEU A 1 94 ? 1.585 -3.508 20.229 1.00 68.75 94 LEU A C 1
ATOM 745 O O . LEU A 1 94 ? 1.100 -3.589 21.356 1.00 68.75 94 LEU A O 1
ATOM 749 N N . ARG A 1 95 ? 1.094 -4.217 19.204 1.00 71.50 95 ARG A N 1
ATOM 750 C CA . ARG A 1 95 ? -0.069 -5.110 19.352 1.00 71.50 95 ARG A CA 1
ATOM 751 C C . ARG A 1 95 ? 0.184 -6.259 20.333 1.00 71.50 95 ARG A C 1
ATOM 753 O O . ARG A 1 95 ? -0.746 -6.685 21.012 1.00 71.50 95 ARG A O 1
ATOM 760 N N . ARG A 1 96 ? 1.429 -6.738 20.446 1.00 74.12 96 ARG A N 1
ATOM 761 C CA . ARG A 1 96 ? 1.835 -7.723 21.468 1.00 74.12 96 ARG A CA 1
ATOM 762 C C . ARG A 1 96 ? 1.958 -7.107 22.862 1.00 74.12 96 ARG A C 1
ATOM 764 O O . ARG A 1 96 ? 1.613 -7.772 23.832 1.00 74.12 96 ARG A O 1
ATOM 771 N N . ALA A 1 97 ? 2.434 -5.866 22.964 1.00 70.81 97 ALA A N 1
ATOM 772 C CA . ALA A 1 97 ? 2.580 -5.165 24.240 1.00 70.81 97 ALA A CA 1
ATOM 773 C C . ALA A 1 97 ? 1.234 -4.708 24.846 1.00 70.81 97 ALA A C 1
ATOM 775 O O . ALA A 1 97 ? 1.112 -4.640 26.066 1.00 70.81 97 ALA A O 1
ATOM 776 N N . TYR A 1 98 ? 0.216 -4.443 24.017 1.00 70.19 98 TYR A N 1
ATOM 777 C CA . TYR A 1 98 ? -1.086 -3.907 24.445 1.00 70.19 98 TYR A CA 1
ATOM 778 C C . TYR A 1 98 ? -2.274 -4.775 23.965 1.00 70.19 98 TYR A C 1
ATOM 780 O O . TYR A 1 98 ? -3.143 -4.295 23.232 1.00 70.19 98 TYR A O 1
ATOM 788 N N . PRO A 1 99 ? -2.365 -6.056 24.379 1.00 70.69 99 PRO A N 1
ATOM 789 C CA . PRO A 1 99 ? -3.357 -7.011 23.863 1.00 70.69 99 PRO A CA 1
ATOM 790 C C . PRO A 1 99 ? -4.816 -6.665 24.212 1.00 70.69 99 PRO A C 1
ATOM 792 O O . PRO A 1 99 ? -5.738 -7.227 23.628 1.00 70.69 99 PRO A O 1
ATOM 795 N N . THR A 1 100 ? -5.044 -5.748 25.156 1.00 67.56 100 THR A N 1
ATOM 796 C CA . THR A 1 100 ? -6.375 -5.260 25.551 1.00 67.56 100 THR A CA 1
ATOM 797 C C . THR A 1 100 ? -6.950 -4.209 24.597 1.00 67.56 100 THR A C 1
ATOM 799 O O . THR A 1 100 ? -8.148 -3.932 24.654 1.00 67.56 100 THR A O 1
ATOM 802 N N . VAL A 1 101 ? -6.134 -3.622 23.714 1.00 58.16 101 VAL A N 1
ATOM 803 C CA . VAL A 1 101 ? -6.591 -2.660 22.701 1.00 58.16 101 VAL A CA 1
ATOM 804 C C . VAL A 1 101 ? -7.289 -3.424 21.564 1.00 58.16 101 VAL A C 1
ATOM 806 O O . VAL A 1 101 ? -6.657 -4.282 20.945 1.00 58.16 101 VAL A O 1
ATOM 809 N N . PRO A 1 102 ? -8.566 -3.126 21.243 1.00 59.41 102 PRO A N 1
ATOM 810 C CA . PRO A 1 102 ? -9.305 -3.826 20.194 1.00 59.41 102 PRO A CA 1
ATOM 811 C C . PRO A 1 102 ? -8.641 -3.796 18.811 1.00 59.41 102 PRO A C 1
ATOM 813 O O . PRO A 1 102 ? -8.130 -2.770 18.369 1.00 59.41 102 PRO A O 1
ATOM 816 N N . ASP A 1 103 ? -8.787 -4.883 18.050 1.00 61.62 103 ASP A N 1
ATOM 817 C CA . ASP A 1 103 ? -8.312 -5.012 16.658 1.00 61.62 103 ASP A CA 1
ATOM 818 C C . ASP A 1 103 ? -8.891 -3.988 15.667 1.00 61.62 103 ASP A C 1
ATOM 820 O O . ASP A 1 103 ? -8.365 -3.825 14.570 1.00 61.62 103 ASP A O 1
ATOM 824 N N . SER A 1 104 ? -9.963 -3.281 16.032 1.00 57.94 104 SER A N 1
ATOM 825 C CA . SER A 1 104 ? -10.501 -2.147 15.268 1.00 57.94 104 SER A CA 1
ATOM 826 C C . SER A 1 104 ? -9.773 -0.820 15.519 1.00 57.94 104 SER A C 1
ATOM 828 O O . SER A 1 104 ? -9.989 0.132 14.768 1.00 57.94 104 SER A O 1
ATOM 830 N N . LEU A 1 105 ? -8.974 -0.745 16.586 1.00 56.03 105 LEU A N 1
ATOM 831 C CA . LEU A 1 105 ? -8.149 0.401 16.974 1.00 56.03 105 LEU A CA 1
ATOM 832 C C . LEU A 1 105 ? -6.699 0.225 16.516 1.00 56.03 105 LEU A C 1
ATOM 834 O O . LEU A 1 105 ? -6.050 1.206 16.160 1.00 56.03 105 LEU A O 1
ATOM 838 N N . TRP A 1 106 ? -6.211 -1.014 16.427 1.00 60.78 106 TRP A N 1
ATOM 839 C CA . TRP A 1 106 ? -5.014 -1.287 15.641 1.00 60.78 106 TRP A CA 1
ATOM 840 C C . TRP A 1 106 ? -5.273 -0.884 14.184 1.00 60.78 106 TRP A C 1
ATOM 842 O O . TRP A 1 106 ? -6.246 -1.351 13.584 1.00 60.78 106 TRP A O 1
ATOM 852 N N . PRO A 1 107 ? -4.441 -0.009 13.592 1.00 54.50 107 PRO A N 1
ATOM 853 C CA . PRO A 1 107 ? -4.600 0.362 12.205 1.00 54.50 107 PRO A CA 1
ATOM 854 C C . PRO A 1 107 ? -4.319 -0.909 11.419 1.00 54.50 107 PRO A C 1
ATOM 856 O O . PRO A 1 107 ? -3.236 -1.491 11.512 1.00 54.50 107 PRO A O 1
ATOM 859 N N . THR A 1 108 ? -5.312 -1.382 10.673 1.00 50.81 108 THR A N 1
ATOM 860 C CA . THR A 1 108 ? -5.137 -2.530 9.796 1.00 50.81 108 THR A CA 1
ATOM 861 C C . THR A 1 108 ? -4.218 -2.136 8.643 1.00 50.81 108 THR A C 1
ATOM 863 O O . THR A 1 108 ? -4.680 -1.875 7.535 1.00 50.81 108 THR A O 1
ATOM 866 N N . LEU A 1 109 ? -2.904 -2.188 8.895 1.00 49.38 109 LEU A N 1
ATOM 867 C CA . LEU A 1 109 ? -1.830 -2.193 7.894 1.00 49.38 109 LEU A CA 1
ATOM 868 C C . LEU A 1 109 ? -1.971 -3.356 6.894 1.00 49.38 109 LEU A C 1
ATOM 870 O O . LEU A 1 109 ? -1.256 -3.407 5.910 1.00 49.38 109 LEU A O 1
ATOM 874 N N . SER A 1 110 ? -2.933 -4.269 7.077 1.00 42.28 110 SER A N 1
ATOM 875 C CA . SER A 1 110 ? -3.417 -5.147 6.000 1.00 42.28 110 SER A CA 1
ATOM 876 C C . SER A 1 110 ? -4.099 -4.374 4.850 1.00 42.28 110 SER A C 1
ATOM 878 O O . SER A 1 110 ? -4.468 -4.944 3.815 1.00 42.28 110 SER A O 1
ATOM 880 N N . LEU A 1 111 ? -4.278 -3.060 5.006 1.00 33.19 111 LEU A N 1
ATOM 881 C CA . LEU A 1 111 ? -4.241 -2.061 3.946 1.00 33.19 111 LEU A CA 1
ATOM 882 C C . LEU A 1 111 ? -2.809 -1.516 3.878 1.00 33.19 111 LEU A C 1
ATOM 884 O O . LEU A 1 111 ? -2.443 -0.594 4.592 1.00 33.19 111 LEU A O 1
ATOM 888 N N . ASP A 1 112 ? -2.001 -2.185 3.071 1.00 36.22 112 ASP A N 1
ATOM 889 C CA . ASP A 1 112 ? -0.545 -2.152 3.192 1.00 36.22 112 ASP A CA 1
ATOM 890 C C . ASP A 1 112 ? 0.061 -1.137 2.198 1.00 36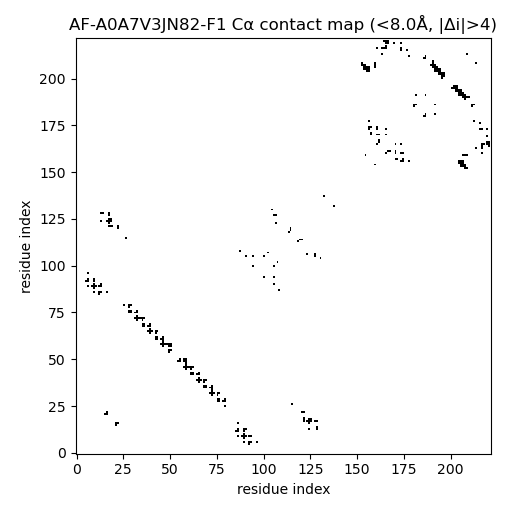.22 112 ASP A C 1
ATOM 892 O O . ASP A 1 112 ? -0.512 -0.075 1.934 1.00 36.22 112 ASP A O 1
ATOM 896 N N . ILE A 1 113 ? 1.108 -1.554 1.489 1.00 47.56 113 ILE A N 1
ATOM 897 C CA . ILE A 1 113 ? 1.278 -1.540 0.015 1.00 47.56 113 ILE A CA 1
ATOM 898 C C . ILE A 1 113 ? 0.073 -1.023 -0.832 1.00 47.56 113 ILE A C 1
ATOM 900 O O . ILE A 1 113 ? 0.300 -0.427 -1.884 1.00 47.56 113 ILE A O 1
ATOM 904 N N . ARG A 1 114 ? -1.202 -1.166 -0.401 1.00 39.34 114 ARG A N 1
ATOM 905 C CA . ARG A 1 114 ? -2.404 -0.590 -1.057 1.00 39.34 114 ARG A CA 1
ATOM 906 C C . ARG A 1 114 ? -2.330 0.930 -1.294 1.00 39.34 114 ARG A C 1
ATOM 908 O O . ARG A 1 114 ? -3.130 1.434 -2.075 1.00 39.34 114 ARG A O 1
ATOM 915 N N . VAL A 1 115 ? -1.416 1.647 -0.631 1.00 32.31 115 VAL A N 1
ATOM 916 C CA . VAL A 1 115 ? -1.375 3.123 -0.582 1.00 32.31 115 VAL A CA 1
ATOM 917 C C . VAL A 1 115 ? -0.106 3.783 -1.133 1.00 32.31 115 VAL A C 1
ATOM 919 O O . VAL A 1 115 ? -0.199 4.901 -1.641 1.00 32.31 115 VAL A O 1
ATOM 922 N N . LEU A 1 116 ? 1.004 3.048 -1.277 1.00 42.66 116 LEU A N 1
ATOM 923 C CA . LEU A 1 116 ? 2.027 3.376 -2.296 1.00 42.66 116 LEU A CA 1
ATOM 924 C C . LEU A 1 116 ? 1.414 3.460 -3.722 1.00 42.66 116 LEU A C 1
ATOM 926 O O . LEU A 1 116 ? 2.060 3.905 -4.670 1.00 42.66 116 LEU A O 1
ATOM 930 N N . MET A 1 117 ? 0.145 3.045 -3.849 1.00 40.94 117 MET A N 1
ATOM 931 C CA . MET A 1 117 ? -0.711 3.047 -5.030 1.00 40.94 117 MET A CA 1
ATOM 932 C C . MET A 1 117 ? -2.012 3.889 -4.891 1.00 40.94 117 MET A C 1
ATOM 934 O O . MET A 1 117 ? -2.930 3.679 -5.679 1.00 40.94 117 MET A O 1
ATOM 938 N N . GLY A 1 118 ? -2.111 4.850 -3.950 1.00 38.28 118 GLY A N 1
ATOM 939 C CA . GLY A 1 118 ? -3.058 5.986 -4.076 1.00 38.28 118 GLY A CA 1
ATOM 940 C C . GLY A 1 118 ? -4.278 6.108 -3.135 1.00 38.28 118 GLY A C 1
ATOM 941 O O . GLY A 1 118 ? -5.396 6.267 -3.619 1.00 38.28 118 GLY A O 1
ATOM 942 N N . ILE A 1 119 ? -4.092 6.148 -1.807 1.00 41.44 119 ILE A N 1
ATOM 943 C CA . ILE A 1 119 ? -5.045 6.775 -0.848 1.00 41.44 119 ILE A CA 1
ATOM 944 C C . ILE A 1 119 ? -4.212 7.470 0.238 1.00 41.44 119 ILE A C 1
ATOM 946 O O . ILE A 1 119 ? -3.284 6.850 0.727 1.00 41.44 119 ILE A O 1
ATOM 950 N N . ASP A 1 120 ? -4.504 8.715 0.625 1.00 47.97 120 ASP A N 1
ATOM 951 C CA . ASP A 1 120 ? -3.621 9.527 1.488 1.00 47.97 120 ASP A CA 1
ATOM 952 C C . ASP A 1 120 ? -3.105 8.812 2.779 1.00 47.97 120 ASP A C 1
ATOM 954 O O . ASP A 1 120 ? -3.886 8.588 3.716 1.00 47.97 120 ASP A O 1
ATOM 958 N N . PRO A 1 121 ? -1.794 8.478 2.870 1.00 45.69 121 PRO A N 1
ATOM 959 C CA . PRO A 1 121 ? -1.213 7.792 4.026 1.00 45.69 121 PRO A CA 1
ATOM 960 C C . PRO A 1 121 ? -1.068 8.684 5.266 1.00 45.69 121 PRO A C 1
ATOM 962 O O . PRO A 1 121 ? -1.067 8.165 6.388 1.00 45.69 121 PRO A O 1
ATOM 965 N N . VAL A 1 122 ? -0.988 10.009 5.091 1.00 44.47 122 VAL A N 1
ATOM 966 C CA . VAL A 1 122 ? -0.854 10.974 6.196 1.00 44.47 122 VAL A CA 1
ATOM 967 C C . VAL A 1 122 ? -2.046 10.853 7.136 1.00 44.47 122 VAL A C 1
ATOM 969 O O . VAL A 1 122 ? -1.895 10.811 8.360 1.00 44.47 122 VAL A O 1
ATOM 972 N N . THR A 1 123 ? -3.239 10.700 6.561 1.00 48.91 123 THR A N 1
ATOM 973 C CA . THR A 1 123 ? -4.467 10.465 7.318 1.00 48.91 123 THR A CA 1
ATOM 974 C C . THR A 1 123 ? -4.396 9.176 8.149 1.00 48.91 123 THR A C 1
ATOM 976 O O . THR A 1 123 ? -4.822 9.178 9.302 1.00 48.91 123 THR A O 1
ATOM 979 N N . ALA A 1 124 ? -3.834 8.080 7.628 1.00 48.44 124 ALA A N 1
ATOM 980 C CA . ALA A 1 124 ? -3.799 6.796 8.337 1.00 48.44 124 ALA A CA 1
ATOM 981 C C . ALA A 1 124 ? -2.850 6.804 9.550 1.00 48.44 124 ALA A C 1
ATOM 983 O O . ALA A 1 124 ? -3.233 6.376 10.643 1.00 48.44 124 ALA A O 1
ATOM 984 N N . ALA A 1 125 ? -1.634 7.323 9.381 1.00 50.41 125 ALA A N 1
ATOM 985 C CA . ALA A 1 125 ? -0.646 7.357 10.457 1.00 50.41 125 ALA A CA 1
ATOM 986 C C . ALA A 1 125 ? -0.895 8.508 11.455 1.00 50.41 125 ALA A C 1
ATOM 988 O O . ALA A 1 125 ? -0.719 8.330 12.662 1.00 50.41 125 ALA A O 1
ATOM 989 N N . GLY A 1 126 ? -1.413 9.652 10.991 1.00 51.41 126 GLY A N 1
ATOM 990 C CA . GLY A 1 126 ? -1.887 10.736 11.858 1.00 51.41 126 GLY A CA 1
ATOM 991 C C . GLY A 1 126 ? -3.143 10.371 12.665 1.00 51.41 126 GLY A C 1
ATOM 992 O O . GLY A 1 126 ? -3.329 10.863 13.782 1.00 51.41 126 GLY A O 1
ATOM 993 N N . ASP A 1 127 ? -4.002 9.485 12.153 1.00 51.12 127 ASP A N 1
ATOM 994 C CA . ASP A 1 127 ? -5.093 8.889 12.934 1.00 51.12 127 ASP A CA 1
ATOM 995 C C . ASP A 1 127 ? -4.563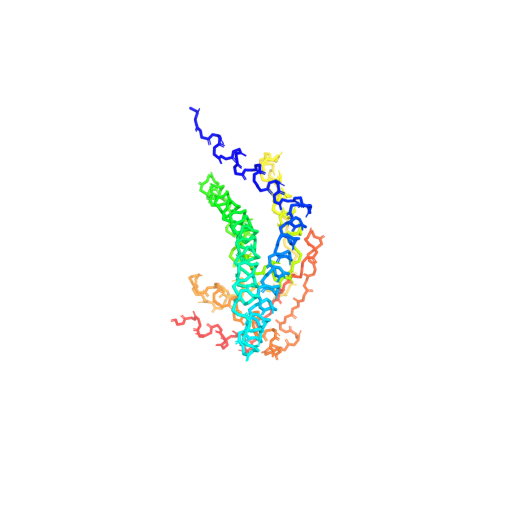 7.920 13.995 1.00 51.12 127 ASP A C 1
ATOM 997 O O . ASP A 1 127 ? -5.030 7.975 15.136 1.00 51.12 127 ASP A O 1
ATOM 1001 N N . PHE A 1 128 ? -3.562 7.092 13.667 1.00 50.25 128 PHE A N 1
ATOM 1002 C CA . PHE A 1 128 ? -2.940 6.214 14.658 1.00 50.25 128 PHE A CA 1
ATOM 1003 C C . PHE A 1 128 ? -2.255 6.996 15.776 1.00 50.25 128 PHE A C 1
ATOM 1005 O O . PHE A 1 128 ? -2.526 6.717 16.939 1.00 50.25 128 PHE A O 1
ATOM 1012 N N . LYS A 1 129 ? -1.434 8.010 15.468 1.00 55.06 129 LYS A N 1
ATOM 1013 C CA . LYS A 1 129 ? -0.779 8.812 16.513 1.00 55.06 129 LYS A CA 1
ATOM 1014 C C . LYS A 1 129 ? -1.810 9.468 17.439 1.00 55.06 129 LYS A C 1
ATOM 1016 O O . LYS A 1 129 ? -1.699 9.355 18.653 1.00 55.06 129 LYS A O 1
ATOM 1021 N N . ARG A 1 130 ? -2.867 10.079 16.889 1.00 55.94 130 ARG A N 1
ATOM 1022 C CA . ARG A 1 130 ? -3.940 10.707 17.692 1.00 55.94 130 ARG A CA 1
ATOM 1023 C C . ARG A 1 130 ? -4.746 9.708 18.524 1.00 55.94 130 ARG A C 1
ATOM 1025 O O . ARG A 1 130 ? -5.325 10.087 19.543 1.00 55.94 130 ARG A O 1
ATOM 1032 N N . LEU A 1 131 ? -4.822 8.455 18.090 1.00 51.59 131 LEU A N 1
ATOM 1033 C CA . LEU A 1 131 ? -5.402 7.360 18.858 1.00 51.59 131 LEU A CA 1
ATOM 1034 C C . LEU A 1 131 ? -4.447 6.884 19.960 1.00 51.59 131 LEU A C 1
ATOM 1036 O O . LEU A 1 131 ? -4.887 6.710 21.091 1.00 51.59 131 LEU A O 1
ATOM 1040 N N . TRP A 1 132 ? -3.160 6.740 19.649 1.00 51.84 132 TRP A N 1
ATOM 1041 C CA . TRP A 1 132 ? -2.112 6.358 20.589 1.00 51.84 132 TRP A CA 1
ATOM 1042 C C . TRP A 1 132 ? -1.964 7.369 21.724 1.00 51.84 132 TRP A C 1
ATOM 1044 O O . TRP A 1 132 ? -2.065 6.996 22.890 1.00 51.84 132 TRP A O 1
ATOM 1054 N N . ASP A 1 133 ? -1.843 8.657 21.386 1.00 56.16 133 ASP A N 1
ATOM 1055 C CA . ASP A 1 133 ? -1.806 9.752 22.354 1.00 56.16 133 ASP A CA 1
ATOM 1056 C C . ASP A 1 133 ? -3.013 9.641 23.307 1.00 56.16 133 ASP A C 1
ATOM 1058 O O . ASP A 1 133 ? -2.847 9.671 24.519 1.00 56.16 133 ASP A O 1
ATOM 1062 N N . ARG A 1 134 ? -4.226 9.396 22.786 1.00 51.34 134 ARG A N 1
ATOM 1063 C CA . ARG A 1 134 ? -5.445 9.213 23.601 1.00 51.34 134 ARG A CA 1
ATOM 1064 C C . ARG A 1 134 ? -5.469 7.952 24.468 1.00 51.34 134 ARG A C 1
ATOM 1066 O O . ARG A 1 134 ? -6.206 7.951 25.450 1.00 51.34 134 ARG A O 1
ATOM 1073 N N . LEU A 1 135 ? -4.756 6.894 24.087 1.00 46.12 135 LEU A N 1
ATOM 1074 C CA . LEU A 1 135 ? -4.676 5.636 24.837 1.00 46.12 135 LEU A CA 1
ATOM 1075 C C . LEU A 1 135 ? -3.571 5.661 25.905 1.00 46.12 135 LEU A C 1
ATOM 1077 O O . LEU A 1 135 ? -3.673 4.921 26.877 1.00 46.12 135 LEU A O 1
ATOM 1081 N N . VAL A 1 136 ? -2.540 6.498 25.733 1.00 48.16 136 VAL A N 1
ATOM 1082 C CA . VAL A 1 136 ? -1.360 6.544 26.615 1.00 48.16 136 VAL A CA 1
ATOM 1083 C C . VAL A 1 136 ? -1.310 7.788 27.505 1.00 48.16 136 VAL A C 1
ATOM 1085 O O . VAL A 1 136 ? -0.914 7.671 28.661 1.00 48.16 136 VAL A O 1
ATOM 1088 N N . THR A 1 137 ? -1.731 8.971 27.038 1.00 47.84 137 THR A N 1
ATOM 1089 C CA . THR A 1 137 ? -1.708 10.200 27.866 1.00 47.84 137 THR A CA 1
ATOM 1090 C C . THR A 1 137 ? -2.972 10.413 28.692 1.00 47.84 137 THR A C 1
ATOM 1092 O O . THR A 1 137 ? -3.011 11.323 29.519 1.00 47.84 137 THR A O 1
ATOM 1095 N N . ARG A 1 138 ? -4.000 9.574 28.513 1.00 36.66 138 ARG A N 1
ATOM 1096 C CA . ARG A 1 138 ? -5.184 9.575 29.371 1.00 36.66 138 ARG A CA 1
ATOM 1097 C C . ARG A 1 138 ? -5.123 8.385 30.336 1.00 36.66 138 ARG A C 1
ATOM 1099 O O . ARG A 1 138 ? -5.332 7.259 29.881 1.00 36.66 138 ARG A O 1
ATOM 1106 N N . PRO A 1 139 ? -4.900 8.592 31.651 1.00 35.88 139 PRO A N 1
ATOM 1107 C CA . PRO A 1 139 ? -5.329 7.594 32.624 1.00 35.88 139 PRO A CA 1
ATOM 1108 C C . PRO A 1 139 ? -6.842 7.380 32.465 1.00 35.88 139 PRO A C 1
ATOM 1110 O O . PRO A 1 139 ? -7.547 8.223 31.901 1.00 35.88 139 PRO A O 1
ATOM 1113 N N . ALA A 1 140 ? -7.336 6.227 32.910 1.00 40.75 140 ALA A N 1
ATOM 1114 C CA . ALA A 1 140 ? -8.695 5.765 32.638 1.00 40.75 140 ALA A CA 1
ATOM 1115 C C . ALA A 1 140 ? -9.778 6.525 33.435 1.00 40.75 140 ALA A C 1
ATOM 1117 O O . ALA A 1 140 ? -10.497 5.936 34.240 1.00 40.75 140 ALA A O 1
ATOM 1118 N N . ASP A 1 141 ? -9.936 7.824 33.175 1.00 33.59 141 ASP A N 1
ATOM 1119 C CA . ASP A 1 141 ? -11.051 8.612 33.690 1.00 33.59 141 ASP A CA 1
ATOM 1120 C C . ASP A 1 141 ? -12.357 8.138 33.052 1.00 33.59 141 ASP A C 1
ATOM 1122 O O . ASP A 1 141 ? -12.580 8.249 31.837 1.00 33.59 141 ASP A O 1
ATOM 1126 N N . ALA A 1 142 ? -13.212 7.593 33.918 1.00 41.97 142 ALA A N 1
ATOM 1127 C CA . ALA A 1 142 ? -14.475 6.944 33.612 1.00 41.97 142 ALA A CA 1
ATOM 1128 C C . ALA A 1 142 ? -15.419 7.849 32.803 1.00 41.97 142 ALA A C 1
ATOM 1130 O O . ALA A 1 142 ? -16.283 8.553 33.330 1.00 41.97 142 ALA A O 1
ATOM 1131 N N . SER A 1 143 ? -15.286 7.788 31.481 1.00 35.28 143 SER A N 1
ATOM 1132 C CA . SER A 1 143 ? -16.226 8.402 30.553 1.00 35.28 143 SER A CA 1
ATOM 1133 C C . SER A 1 143 ? -17.514 7.582 30.582 1.00 35.28 143 SER A C 1
ATOM 1135 O O . SER A 1 143 ? -17.597 6.543 29.925 1.00 35.28 143 SER A O 1
ATOM 1137 N N . LYS A 1 144 ? -18.495 8.030 31.384 1.00 29.12 144 LYS A N 1
ATOM 1138 C CA . LYS A 1 144 ? -19.829 7.414 31.478 1.00 29.12 144 LYS A CA 1
ATOM 1139 C C . LYS A 1 144 ? -20.373 7.122 30.070 1.00 29.12 144 LYS A C 1
ATOM 1141 O O . LYS A 1 144 ? -20.239 7.984 29.195 1.00 29.12 144 LYS A O 1
ATOM 1146 N N . PRO A 1 145 ? -20.981 5.946 29.829 1.00 37.62 145 PRO A N 1
ATOM 1147 C CA . PRO A 1 145 ? -21.599 5.666 28.542 1.00 37.62 145 PRO A CA 1
ATOM 1148 C C . PRO A 1 145 ? -22.684 6.712 28.273 1.00 37.62 145 PRO A C 1
ATOM 1150 O O . PRO A 1 145 ? -23.582 6.901 29.089 1.00 37.62 145 PRO A O 1
ATOM 1153 N N . SER A 1 146 ? -22.582 7.404 27.137 1.00 33.53 146 SER A N 1
ATOM 1154 C CA . SER A 1 146 ? -23.649 8.288 26.665 1.00 33.53 146 SER A CA 1
ATOM 1155 C C . SER A 1 146 ? -24.904 7.455 26.446 1.00 33.53 146 SER A C 1
ATOM 1157 O O . SER A 1 146 ? -24.850 6.455 25.727 1.00 33.53 146 SER A O 1
ATOM 1159 N N . GLU A 1 147 ? -26.019 7.878 27.035 1.00 32.41 147 GLU A N 1
ATOM 1160 C CA . GLU A 1 147 ? -27.307 7.216 26.846 1.00 32.41 147 GLU A CA 1
ATOM 1161 C C . GLU A 1 147 ? -27.664 7.163 25.349 1.00 32.41 147 GLU A C 1
ATOM 1163 O O . GLU A 1 147 ? -27.427 8.135 24.617 1.00 32.41 147 GLU A O 1
ATOM 1168 N N . PRO A 1 148 ? -28.184 6.025 24.855 1.00 38.94 148 PRO A N 1
ATOM 1169 C CA . PRO A 1 148 ? -28.583 5.899 23.464 1.00 38.94 148 PRO A CA 1
ATOM 1170 C C . PRO A 1 148 ? -29.918 6.628 23.230 1.00 38.94 148 PRO A C 1
ATOM 1172 O O . PRO A 1 148 ? -30.856 6.437 24.005 1.00 38.94 148 PRO A O 1
ATOM 1175 N N . PRO A 1 149 ? -30.063 7.416 22.148 1.00 37.78 149 PRO A N 1
ATOM 1176 C CA . PRO A 1 149 ? -31.362 7.958 21.770 1.00 37.78 149 PRO A CA 1
ATOM 1177 C C . PRO A 1 149 ? -32.339 6.824 21.413 1.00 37.78 149 PRO A C 1
ATOM 1179 O O . PRO A 1 149 ? -31.975 5.838 20.767 1.00 37.78 149 PRO A O 1
ATOM 1182 N N . VAL A 1 150 ? -33.587 6.974 21.854 1.00 39.69 150 VAL A N 1
ATOM 1183 C CA . VAL A 1 150 ? -34.630 5.940 21.806 1.00 39.69 150 VAL A CA 1
ATOM 1184 C C . VAL A 1 150 ? -35.155 5.732 20.375 1.00 39.69 150 VAL A C 1
ATOM 1186 O O . VAL A 1 150 ? -35.676 6.672 19.793 1.00 39.69 150 VAL A O 1
ATOM 1189 N N . ALA A 1 151 ? -35.049 4.491 19.869 1.00 46.03 151 ALA A N 1
ATOM 1190 C CA . ALA A 1 151 ? -35.652 3.910 18.646 1.00 46.03 151 ALA A CA 1
ATOM 1191 C C . ALA A 1 151 ? -35.550 4.727 17.326 1.00 46.03 151 ALA A C 1
ATOM 1193 O O . ALA A 1 151 ? -36.056 5.829 17.182 1.00 46.03 151 ALA A O 1
ATOM 1194 N N . SER A 1 152 ? -34.993 4.181 16.241 1.00 55.03 152 SER A N 1
ATOM 1195 C CA . SER A 1 152 ? -35.733 3.229 15.396 1.00 55.03 152 SER A CA 1
ATOM 1196 C C . SER A 1 152 ? -34.793 2.481 14.434 1.00 55.03 152 SER A C 1
ATOM 1198 O O . SER A 1 152 ? -34.182 3.095 13.566 1.00 55.03 152 SER A O 1
ATOM 1200 N N . GLU A 1 153 ? -34.679 1.159 14.612 1.00 76.75 153 GLU A N 1
ATOM 1201 C CA . GLU A 1 153 ? -34.220 0.121 13.655 1.00 76.75 153 GLU A CA 1
ATOM 1202 C C . GLU A 1 153 ? -32.916 0.277 12.843 1.00 76.75 153 GLU A C 1
ATOM 1204 O O . GLU A 1 153 ? -32.608 -0.589 12.021 1.00 76.75 153 GLU A O 1
ATOM 1209 N N . TRP A 1 154 ? -32.115 1.311 13.068 1.00 88.12 154 TRP A N 1
ATOM 1210 C CA . TRP A 1 154 ? -30.831 1.486 12.395 1.00 88.12 154 TRP A CA 1
ATOM 1211 C C . TRP A 1 154 ? -29.693 0.810 13.161 1.00 88.12 154 TRP A C 1
ATOM 1213 O O . TRP A 1 154 ? -29.306 1.243 14.244 1.00 88.12 154 TRP A O 1
ATOM 1223 N N . TYR A 1 155 ? -29.108 -0.222 12.558 1.00 90.50 155 TYR A N 1
ATOM 1224 C CA . TYR A 1 155 ? -28.049 -1.039 13.149 1.00 90.50 155 TYR A CA 1
ATOM 1225 C C . TYR A 1 155 ? -26.733 -0.874 12.385 1.00 90.50 155 TYR A C 1
ATOM 1227 O O . TYR A 1 155 ? -26.719 -0.722 11.163 1.00 90.50 155 TYR A O 1
ATOM 1235 N N . SER A 1 156 ? -25.587 -0.980 13.058 1.00 90.81 156 SER A N 1
ATOM 1236 C CA . SER A 1 156 ? -24.352 -1.308 12.340 1.00 90.81 156 SER A CA 1
ATOM 1237 C C . SER A 1 156 ? -24.440 -2.725 11.766 1.00 90.81 156 SER A C 1
ATOM 1239 O O . SER A 1 156 ? -25.142 -3.589 12.287 1.00 90.81 156 SER A O 1
ATOM 1241 N N . ALA A 1 157 ? -23.660 -3.005 10.723 1.00 89.88 157 ALA A N 1
ATOM 1242 C CA . ALA A 1 157 ? -23.612 -4.329 10.100 1.00 89.88 157 ALA A CA 1
ATOM 1243 C C . ALA A 1 157 ? -23.295 -5.490 11.077 1.00 89.88 157 ALA A C 1
ATOM 1245 O O . ALA A 1 157 ? -23.686 -6.625 10.818 1.00 89.88 157 ALA A O 1
ATOM 1246 N N . ALA A 1 158 ? -22.596 -5.224 12.190 1.00 88.56 158 ALA A N 1
ATOM 1247 C CA . ALA A 1 158 ? -22.316 -6.230 13.218 1.00 88.56 158 ALA A CA 1
ATOM 1248 C C . ALA A 1 158 ? -23.522 -6.461 14.147 1.00 88.56 158 ALA A C 1
ATOM 1250 O O . ALA A 1 158 ? -23.884 -7.607 14.400 1.00 88.56 158 ALA A O 1
ATOM 1251 N N . GLU A 1 159 ? -24.174 -5.387 14.603 1.00 93.00 159 GLU A N 1
ATOM 1252 C CA . GLU A 1 159 ? -25.404 -5.459 15.409 1.00 93.00 159 GLU A CA 1
ATOM 1253 C C . GLU A 1 159 ? -26.536 -6.135 14.623 1.00 93.00 159 GLU A C 1
ATOM 1255 O O . GLU A 1 159 ? -27.203 -7.024 15.150 1.00 93.00 159 GLU A O 1
ATOM 1260 N N . LEU A 1 160 ? -26.688 -5.793 13.337 1.00 94.25 160 LEU A N 1
ATOM 1261 C CA . LEU A 1 160 ? -27.664 -6.422 12.447 1.00 94.25 160 LEU A CA 1
ATOM 1262 C C . LEU A 1 160 ? -27.363 -7.909 12.241 1.00 94.25 160 LEU A C 1
ATOM 1264 O O . LEU A 1 160 ? -28.266 -8.732 12.327 1.00 94.25 160 LEU A O 1
ATOM 1268 N N . GLY A 1 161 ? -26.092 -8.276 12.039 1.00 92.81 161 GLY A N 1
ATOM 1269 C CA . GLY A 1 161 ? -25.693 -9.678 11.904 1.00 92.81 161 GLY A CA 1
ATOM 1270 C C . GLY A 1 161 ? -26.043 -10.511 13.138 1.00 92.81 161 GLY A C 1
ATOM 1271 O O . GLY A 1 161 ? -26.601 -11.596 12.994 1.00 92.81 161 GLY A O 1
ATOM 1272 N N . ARG A 1 162 ? -25.805 -9.979 14.347 1.00 93.19 162 ARG A N 1
ATOM 1273 C CA . ARG A 1 162 ? -26.217 -10.632 15.602 1.00 93.19 162 ARG A CA 1
ATOM 1274 C C . ARG A 1 162 ? -27.738 -10.735 15.724 1.00 93.19 162 ARG A C 1
ATOM 1276 O O . ARG A 1 162 ? -28.234 -11.810 16.044 1.00 93.19 162 ARG A O 1
ATOM 1283 N N . LYS A 1 163 ? -28.481 -9.663 15.408 1.00 92.69 163 LYS A N 1
ATOM 1284 C CA . LYS A 1 163 ? -29.959 -9.663 15.409 1.00 92.69 163 LYS A CA 1
ATOM 1285 C C . LYS A 1 163 ? -30.538 -10.712 14.446 1.00 92.69 163 LYS A C 1
ATOM 1287 O O . LYS A 1 163 ? -31.561 -11.312 14.749 1.00 92.69 163 LYS A O 1
ATOM 1292 N N . LEU A 1 164 ? -29.861 -10.964 13.324 1.00 94.12 164 LEU A N 1
ATOM 1293 C CA . LEU A 1 164 ? -30.237 -11.962 12.315 1.00 94.12 164 LEU A CA 1
ATOM 1294 C C . LEU A 1 164 ? -29.626 -13.357 12.555 1.00 94.12 164 LEU A C 1
ATOM 1296 O O . LEU A 1 164 ? -29.669 -14.207 11.664 1.00 94.12 164 LEU A O 1
ATOM 1300 N N . GLY A 1 165 ? -29.051 -13.610 13.736 1.00 94.12 165 GLY A N 1
ATOM 1301 C CA . GLY A 1 165 ? -28.542 -14.926 14.138 1.00 94.12 165 GLY A CA 1
ATOM 1302 C C . GLY A 1 165 ? -27.266 -15.384 13.423 1.00 94.12 165 GLY A C 1
ATOM 1303 O O . GLY A 1 165 ? -26.962 -16.575 13.433 1.00 94.12 165 GLY A O 1
ATOM 1304 N N . VAL A 1 166 ? -26.510 -14.483 12.787 1.00 94.19 166 VAL A N 1
ATOM 1305 C CA . VAL A 1 166 ? -25.222 -14.826 12.164 1.00 94.19 166 VAL A CA 1
ATOM 1306 C C . VAL A 1 166 ? -24.189 -15.133 13.264 1.00 94.19 166 VAL A C 1
ATOM 1308 O O . VAL A 1 166 ? -23.939 -14.264 14.103 1.00 94.19 166 VAL A O 1
ATOM 1311 N N . PRO A 1 167 ? -23.535 -16.314 13.266 1.00 90.69 167 PRO A N 1
ATOM 1312 C CA . PRO A 1 167 ? -22.535 -16.669 14.274 1.00 90.69 167 PRO A CA 1
ATOM 1313 C C . PRO A 1 167 ? -21.366 -15.677 14.312 1.00 90.69 167 PRO A C 1
ATOM 1315 O O . PRO A 1 167 ? -20.894 -15.249 13.258 1.00 90.69 167 PRO A O 1
ATOM 1318 N N . GLU A 1 168 ? -20.821 -15.383 15.501 1.00 88.56 168 GLU A N 1
ATOM 1319 C CA . GLU A 1 168 ? -19.767 -14.364 15.695 1.00 88.56 168 GLU A CA 1
ATOM 1320 C C . GLU A 1 168 ? -18.568 -14.574 14.738 1.00 88.56 168 GLU A C 1
ATOM 1322 O O . GLU A 1 168 ? -18.129 -13.642 14.062 1.00 88.56 168 GLU A O 1
ATOM 1327 N N . ARG A 1 169 ? -18.141 -15.835 14.544 1.00 87.75 169 ARG A N 1
ATOM 1328 C CA . ARG A 1 169 ? -17.082 -16.246 13.592 1.00 87.75 169 ARG A CA 1
ATOM 1329 C C . ARG A 1 169 ? -17.350 -15.886 12.116 1.00 87.75 169 ARG A C 1
ATOM 1331 O O . ARG A 1 169 ? -16.417 -15.849 11.320 1.00 87.75 169 ARG A O 1
ATOM 1338 N N . ARG A 1 170 ? -18.608 -15.640 11.729 1.00 89.38 170 ARG A N 1
ATOM 1339 C CA . ARG A 1 170 ? -19.041 -15.263 10.367 1.00 89.38 170 ARG A CA 1
ATOM 1340 C C . ARG A 1 170 ? -19.461 -13.790 10.243 1.00 89.38 170 ARG A C 1
ATOM 1342 O O . ARG A 1 170 ? -19.611 -13.317 9.115 1.00 89.38 170 ARG A O 1
ATOM 1349 N N . LEU A 1 171 ? -19.560 -13.025 11.339 1.00 86.00 171 LEU A N 1
ATOM 1350 C CA . LEU A 1 171 ? -19.965 -11.608 11.298 1.00 86.00 171 LEU A CA 1
ATOM 1351 C C . LEU A 1 171 ? -19.047 -10.732 10.438 1.00 86.00 171 LEU A C 1
ATOM 1353 O O . LEU A 1 171 ? -19.529 -9.829 9.757 1.00 86.00 171 LEU A O 1
ATOM 1357 N N . ILE A 1 172 ? -17.737 -11.004 10.407 1.00 80.44 172 ILE A N 1
ATOM 1358 C CA . ILE A 1 172 ? -16.792 -10.260 9.554 1.00 80.44 172 ILE A CA 1
ATOM 1359 C C . ILE A 1 172 ? -17.122 -10.473 8.066 1.00 80.44 172 ILE A C 1
ATOM 1361 O O . ILE A 1 172 ? -17.147 -9.511 7.294 1.00 80.44 172 ILE A O 1
ATOM 1365 N N . ALA A 1 173 ? -17.426 -11.710 7.664 1.00 82.31 173 ALA A N 1
ATOM 1366 C CA . ALA A 1 173 ? -17.786 -12.042 6.288 1.00 82.31 173 ALA A CA 1
ATOM 1367 C C . ALA A 1 173 ? -19.153 -11.450 5.898 1.00 82.31 173 ALA A C 1
ATOM 1369 O O . ALA A 1 173 ? -19.274 -10.840 4.833 1.00 82.31 173 ALA A O 1
ATOM 1370 N N . PHE A 1 174 ? -20.146 -11.539 6.790 1.00 89.62 174 PHE A N 1
ATOM 1371 C CA . PHE A 1 174 ? -21.456 -10.903 6.620 1.00 89.62 174 PHE A CA 1
ATOM 1372 C C . PHE A 1 174 ? -21.345 -9.374 6.490 1.00 89.62 174 PHE A C 1
ATOM 1374 O O . PHE A 1 174 ? -21.901 -8.788 5.560 1.00 89.62 174 PHE A O 1
ATOM 1381 N N . ARG A 1 175 ? -20.532 -8.725 7.337 1.00 90.75 175 ARG A N 1
ATOM 1382 C CA . ARG A 1 175 ? -20.233 -7.285 7.254 1.00 90.75 175 ARG A CA 1
ATOM 1383 C C . ARG A 1 175 ? -19.675 -6.899 5.884 1.00 90.75 175 ARG A C 1
ATOM 1385 O O . ARG A 1 175 ? -20.135 -5.930 5.285 1.00 90.75 175 ARG A O 1
ATOM 1392 N N . ILE A 1 176 ? -18.697 -7.649 5.372 1.00 83.62 176 ILE A N 1
ATOM 1393 C CA . ILE A 1 176 ? -18.116 -7.411 4.039 1.00 83.62 176 ILE A CA 1
ATOM 1394 C C . ILE A 1 176 ? -19.171 -7.604 2.936 1.00 83.62 176 ILE A C 1
ATOM 1396 O O . ILE A 1 176 ? -19.186 -6.843 1.966 1.00 83.62 176 ILE A O 1
ATOM 1400 N N . ALA A 1 177 ? -20.072 -8.580 3.081 1.00 89.06 177 ALA A N 1
ATOM 1401 C CA . ALA A 1 177 ? -21.156 -8.814 2.132 1.00 89.06 177 ALA A CA 1
ATOM 1402 C C . ALA A 1 177 ? -22.157 -7.646 2.077 1.00 89.06 177 ALA A C 1
ATOM 1404 O O . ALA A 1 177 ? -22.485 -7.210 0.974 1.00 89.06 177 ALA A O 1
ATOM 1405 N N . LEU A 1 178 ? -22.568 -7.089 3.224 1.00 91.56 178 LEU A N 1
ATOM 1406 C CA . LEU A 1 178 ? -23.445 -5.909 3.288 1.00 91.56 178 LEU A CA 1
ATOM 1407 C C . LEU A 1 178 ? -22.832 -4.690 2.585 1.00 91.56 178 LEU A C 1
ATOM 1409 O O . LEU A 1 178 ? -23.475 -4.076 1.733 1.00 91.56 178 LEU A O 1
ATOM 1413 N N . TYR A 1 179 ? -21.559 -4.384 2.858 1.00 91.00 179 TYR A N 1
ATOM 1414 C CA . TYR A 1 179 ? -20.863 -3.283 2.182 1.00 91.00 179 TYR A CA 1
ATOM 1415 C C . TYR A 1 179 ? -20.765 -3.481 0.664 1.00 91.00 179 TYR A C 1
ATOM 1417 O O . TYR A 1 179 ? -20.934 -2.523 -0.093 1.00 91.00 179 TYR A O 1
ATOM 1425 N N . ARG A 1 180 ? -20.539 -4.719 0.203 1.00 87.38 180 ARG A N 1
ATOM 1426 C CA . ARG A 1 180 ? -20.538 -5.055 -1.230 1.00 87.38 180 ARG A CA 1
ATOM 1427 C C . ARG A 1 180 ? -21.924 -4.925 -1.861 1.00 87.38 180 ARG A C 1
ATOM 1429 O O . ARG A 1 180 ? -22.000 -4.476 -3.000 1.00 87.38 180 ARG A O 1
ATOM 1436 N N . MET A 1 181 ? -22.993 -5.287 -1.150 1.00 90.94 181 MET A N 1
ATOM 1437 C CA . MET A 1 181 ? -24.365 -5.132 -1.645 1.00 90.94 181 MET A CA 1
ATOM 1438 C C . MET A 1 181 ? -24.733 -3.655 -1.807 1.00 90.94 181 MET A C 1
ATOM 1440 O O . MET A 1 181 ? -25.178 -3.278 -2.888 1.00 90.94 181 MET A O 1
ATOM 1444 N N . ARG A 1 182 ? -24.432 -2.798 -0.816 1.00 90.12 182 ARG A N 1
ATOM 1445 C CA . ARG A 1 182 ? -24.572 -1.335 -0.958 1.00 90.12 182 ARG A CA 1
ATOM 1446 C C . ARG A 1 182 ? -23.795 -0.816 -2.173 1.00 90.12 182 ARG A C 1
ATOM 1448 O O . ARG A 1 182 ? -24.368 -0.171 -3.041 1.00 90.12 182 ARG A O 1
ATOM 1455 N N . ALA A 1 183 ? -22.497 -1.120 -2.259 1.00 84.25 183 ALA A N 1
ATOM 1456 C CA . ALA A 1 183 ? -21.632 -0.605 -3.326 1.00 84.25 183 ALA A CA 1
ATOM 1457 C C . ALA A 1 183 ? -22.074 -1.036 -4.740 1.00 84.25 183 ALA A C 1
ATOM 1459 O O . ALA A 1 183 ? -21.777 -0.348 -5.711 1.00 84.25 183 ALA A O 1
ATOM 1460 N N . ARG A 1 184 ? -22.794 -2.159 -4.854 1.00 89.38 184 ARG A N 1
ATOM 1461 C CA . ARG A 1 184 ? -23.364 -2.678 -6.107 1.00 89.38 184 ARG A CA 1
ATOM 1462 C C . ARG A 1 184 ? -24.831 -2.286 -6.333 1.00 89.38 184 ARG A C 1
ATOM 1464 O O . ARG A 1 184 ? -25.440 -2.839 -7.240 1.00 89.38 184 ARG A O 1
ATOM 1471 N N . ARG A 1 185 ? -25.400 -1.383 -5.519 1.00 87.81 185 ARG A N 1
ATOM 1472 C CA . ARG A 1 185 ? -26.826 -0.989 -5.549 1.00 87.81 185 ARG A CA 1
ATOM 1473 C C . ARG A 1 185 ? -27.788 -2.190 -5.462 1.00 87.81 185 ARG A C 1
ATOM 1475 O O . ARG A 1 185 ? -28.824 -2.227 -6.109 1.00 87.81 185 ARG A O 1
ATOM 1482 N N . GLN A 1 186 ? -27.412 -3.196 -4.666 1.00 88.94 186 GLN A N 1
ATOM 1483 C CA . GLN A 1 186 ? -28.208 -4.403 -4.378 1.00 88.94 186 GLN A CA 1
ATOM 1484 C C . GLN A 1 186 ? -29.018 -4.283 -3.077 1.00 88.94 186 GLN A C 1
ATOM 1486 O O . GLN A 1 186 ? -29.649 -5.247 -2.653 1.00 88.94 186 GLN A O 1
ATOM 1491 N N . LEU A 1 187 ? -28.944 -3.128 -2.413 1.00 88.62 187 LEU A N 1
ATOM 1492 C CA . LEU A 1 187 ? -29.819 -2.737 -1.313 1.00 88.62 187 LEU A CA 1
ATOM 1493 C C . LEU A 1 187 ? -30.662 -1.555 -1.803 1.00 88.62 187 LEU A C 1
ATOM 1495 O O . LEU A 1 187 ? -30.091 -0.698 -2.483 1.00 88.62 187 LEU A O 1
ATOM 1499 N N . PRO A 1 188 ? -31.961 -1.488 -1.468 1.00 85.88 188 PRO A N 1
ATOM 1500 C CA . PRO A 1 188 ? -32.750 -0.288 -1.703 1.00 85.88 188 PRO A CA 1
ATOM 1501 C C . PRO A 1 188 ? -32.246 0.855 -0.806 1.00 85.88 188 PRO A C 1
ATOM 1503 O O . PRO A 1 188 ? -31.625 0.615 0.235 1.00 85.88 188 PRO A O 1
ATOM 1506 N N . ASP A 1 189 ? -32.476 2.099 -1.226 1.00 83.44 189 ASP A N 1
ATOM 1507 C CA . ASP A 1 189 ? -31.885 3.285 -0.587 1.00 83.44 189 ASP A CA 1
ATOM 1508 C C . ASP A 1 189 ? -32.456 3.601 0.808 1.00 83.44 189 ASP A C 1
ATOM 1510 O O . ASP A 1 189 ? -31.850 4.352 1.564 1.00 83.44 189 ASP A O 1
ATOM 1514 N N . ASP A 1 190 ? -33.574 2.983 1.192 1.00 85.56 190 ASP A N 1
ATOM 1515 C CA . ASP A 1 190 ? -34.166 3.040 2.534 1.00 85.56 190 ASP A CA 1
ATOM 1516 C C . ASP A 1 190 ? -33.575 2.004 3.516 1.00 85.56 190 ASP A C 1
ATOM 1518 O O . ASP A 1 190 ? -33.700 2.154 4.735 1.00 85.56 190 ASP A O 1
ATOM 1522 N N . ALA A 1 191 ? -32.890 0.970 3.013 1.00 88.56 191 ALA A N 1
ATOM 1523 C CA . ALA A 1 191 ? -32.273 -0.080 3.827 1.00 88.56 191 ALA A CA 1
ATOM 1524 C C . ALA A 1 191 ? -30.862 0.274 4.329 1.00 88.56 191 ALA A C 1
ATOM 1526 O O . ALA A 1 191 ? -30.297 -0.466 5.142 1.00 88.56 191 ALA A O 1
ATOM 1527 N N . TRP A 1 192 ? -30.270 1.385 3.876 1.00 93.44 192 TRP A N 1
ATOM 1528 C CA . TRP A 1 192 ? -28.964 1.869 4.331 1.00 93.44 192 TRP A CA 1
ATOM 1529 C C . TRP A 1 192 ? -28.955 3.396 4.489 1.00 93.44 192 TRP A C 1
ATOM 1531 O O . TRP A 1 192 ? -29.614 4.106 3.746 1.00 93.44 192 TRP A O 1
ATOM 1541 N N . GLN A 1 193 ? -28.171 3.920 5.433 1.00 90.19 193 GLN A N 1
ATOM 1542 C CA . GLN A 1 193 ? -27.911 5.360 5.535 1.00 90.19 193 GLN A CA 1
ATOM 1543 C C . GLN A 1 193 ? -26.440 5.648 5.833 1.00 90.19 193 GLN A C 1
ATOM 1545 O O . GLN A 1 193 ? -25.753 4.861 6.492 1.00 90.19 193 GLN A O 1
ATOM 1550 N N . GLU A 1 194 ? -25.956 6.796 5.361 1.00 86.88 194 GLU A N 1
ATOM 1551 C CA . GLU A 1 194 ? -24.620 7.309 5.661 1.00 86.88 194 GLU A CA 1
ATOM 1552 C C . GLU A 1 194 ? -24.679 8.332 6.802 1.00 86.88 194 GLU A C 1
ATOM 1554 O O . GLU A 1 194 ? -25.085 9.477 6.620 1.00 86.88 194 GLU A O 1
ATOM 1559 N N . VAL A 1 195 ? -24.227 7.930 7.988 1.00 82.69 195 VAL A N 1
ATOM 1560 C CA . VAL A 1 195 ? -24.077 8.820 9.140 1.00 82.69 195 VAL A CA 1
ATOM 1561 C C . VAL A 1 195 ? -22.653 9.366 9.155 1.00 82.69 195 VAL A C 1
ATOM 1563 O O . VAL A 1 195 ? -21.683 8.618 9.302 1.00 82.69 195 VAL A O 1
ATOM 1566 N N . ARG A 1 196 ? -22.499 10.687 9.042 1.00 71.00 196 ARG A N 1
ATOM 1567 C CA . ARG A 1 196 ? -21.196 11.338 9.232 1.00 71.00 196 ARG A CA 1
ATOM 1568 C C . ARG A 1 196 ? -20.819 11.331 10.711 1.00 71.00 196 ARG A C 1
ATOM 1570 O O . ARG A 1 196 ? -21.442 12.019 11.520 1.00 71.00 196 ARG A O 1
ATOM 1577 N N . ASP A 1 197 ? -19.762 10.606 11.060 1.00 65.94 197 ASP A N 1
ATOM 1578 C CA . ASP A 1 197 ? -19.161 10.704 12.388 1.00 65.94 197 ASP A CA 1
ATOM 1579 C C . ASP A 1 197 ? -18.477 12.075 12.535 1.00 65.94 197 ASP A C 1
ATOM 1581 O O . ASP A 1 197 ? -17.442 12.342 11.918 1.00 65.94 197 ASP A O 1
ATOM 1585 N N . ARG A 1 198 ? -19.046 12.947 13.380 1.00 55.06 198 ARG A N 1
ATOM 1586 C CA . ARG A 1 198 ? -18.509 14.290 13.672 1.00 55.06 198 ARG A CA 1
ATOM 1587 C C . ARG A 1 198 ? -17.062 14.259 14.191 1.00 55.06 198 ARG A C 1
ATOM 1589 O O . ARG A 1 198 ? -16.350 15.244 14.024 1.00 55.06 198 ARG A O 1
ATOM 1596 N N . ARG A 1 199 ? -16.619 13.153 14.806 1.00 49.25 199 ARG A N 1
ATOM 1597 C CA . ARG A 1 199 ? -15.288 13.005 15.418 1.00 49.25 199 ARG A CA 1
ATOM 1598 C C . ARG A 1 199 ? -14.219 12.526 14.438 1.00 49.25 199 ARG A C 1
ATOM 1600 O O . ARG A 1 199 ? -13.064 12.914 14.589 1.00 49.25 199 ARG A O 1
ATOM 1607 N N . THR A 1 200 ? -14.571 11.674 13.475 1.00 60.75 200 THR A N 1
ATOM 1608 C CA . THR A 1 200 ? -13.605 11.093 12.516 1.00 60.75 200 THR A CA 1
ATOM 1609 C C . THR A 1 200 ? -13.754 11.617 11.090 1.00 60.75 200 THR A C 1
ATOM 1611 O O . THR A 1 200 ? -12.898 11.333 10.258 1.00 60.75 200 THR A O 1
ATOM 1614 N N . LYS A 1 201 ? -14.832 12.356 10.784 1.00 61.28 201 LYS A N 1
ATOM 1615 C CA . LYS A 1 201 ? -15.257 12.773 9.430 1.00 61.28 201 LYS A CA 1
ATOM 1616 C C . LYS A 1 201 ? -15.485 11.613 8.442 1.00 61.28 201 LYS A C 1
ATOM 1618 O O . LYS A 1 201 ? -15.838 11.865 7.293 1.00 61.28 201 LYS A O 1
ATOM 1623 N N . LYS A 1 202 ? -15.322 10.355 8.868 1.00 57.97 202 LYS A N 1
ATOM 1624 C CA . LYS A 1 202 ? -15.511 9.167 8.030 1.00 57.97 202 LYS A CA 1
ATOM 1625 C C . LYS A 1 202 ? -16.999 8.787 7.986 1.00 57.97 202 LYS A C 1
ATOM 1627 O O . LYS A 1 202 ? -17.699 8.931 8.993 1.00 57.97 202 LYS A O 1
ATOM 1632 N N . PRO A 1 203 ? -17.500 8.296 6.841 1.00 71.19 203 PRO A N 1
ATOM 1633 C CA . PRO A 1 203 ? -18.876 7.834 6.728 1.00 71.19 203 PRO A CA 1
ATOM 1634 C C . PRO A 1 203 ? -19.067 6.517 7.493 1.00 71.19 203 PRO A C 1
ATOM 1636 O O . PRO A 1 203 ? -18.445 5.500 7.172 1.00 71.19 203 PRO A O 1
ATOM 1639 N N . ARG A 1 204 ? -19.939 6.524 8.507 1.00 81.50 204 ARG A N 1
ATOM 1640 C CA . ARG A 1 204 ? -20.416 5.323 9.202 1.00 81.50 204 ARG A CA 1
ATOM 1641 C C . ARG A 1 204 ? -21.742 4.908 8.581 1.00 81.50 204 ARG A C 1
ATOM 1643 O O . ARG A 1 204 ? -22.712 5.652 8.629 1.00 81.50 204 ARG A O 1
ATOM 1650 N N . TYR A 1 205 ? -21.800 3.693 8.056 1.00 88.62 205 TYR A N 1
ATOM 1651 C CA . TYR A 1 205 ? -23.027 3.167 7.471 1.00 88.62 205 TYR A CA 1
ATOM 1652 C C . TYR A 1 205 ? -23.850 2.415 8.511 1.00 88.62 205 TYR A C 1
ATOM 1654 O O . TYR A 1 205 ? -23.319 1.567 9.238 1.00 88.62 205 TYR A O 1
ATOM 1662 N N . LEU A 1 206 ? -25.140 2.734 8.561 1.00 92.88 206 LEU A N 1
ATOM 1663 C CA . LEU A 1 206 ? -26.151 1.985 9.301 1.00 92.88 206 LEU A CA 1
ATOM 1664 C C . LEU A 1 206 ? -27.108 1.322 8.307 1.00 92.88 206 LEU A C 1
ATOM 1666 O O . LEU A 1 206 ? -27.258 1.788 7.179 1.00 92.88 206 LEU A O 1
ATOM 1670 N N . PHE A 1 207 ? -27.734 0.233 8.734 1.00 93.31 207 PHE A N 1
ATOM 1671 C CA . PHE A 1 207 ? -28.587 -0.631 7.926 1.00 93.31 207 PHE A CA 1
ATOM 1672 C C . PHE A 1 207 ? -29.878 -0.949 8.690 1.00 93.31 207 PHE A C 1
ATOM 1674 O O . PHE A 1 207 ? -29.830 -1.128 9.911 1.00 93.31 207 PHE A O 1
ATOM 1681 N N . ARG A 1 208 ? -31.007 -1.055 7.984 1.00 92.12 208 ARG A N 1
ATOM 1682 C CA . ARG A 1 208 ? -32.257 -1.632 8.517 1.00 92.12 208 ARG A CA 1
ATOM 1683 C C . ARG A 1 208 ? -32.398 -3.085 8.048 1.00 92.12 208 ARG A C 1
ATOM 1685 O O . ARG A 1 208 ? -31.812 -3.436 7.024 1.00 92.12 208 ARG A O 1
ATOM 1692 N N . PRO A 1 209 ? -33.150 -3.943 8.758 1.00 90.50 209 PRO A N 1
ATOM 1693 C CA . PRO A 1 209 ? -33.571 -5.233 8.216 1.00 90.50 209 PRO A CA 1
ATOM 1694 C C . PRO A 1 209 ? -34.382 -5.039 6.9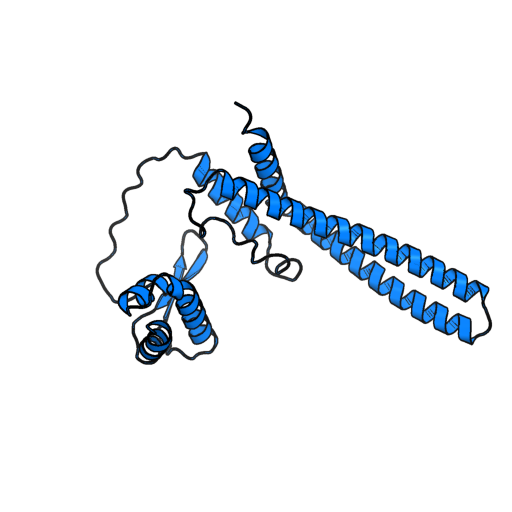26 1.00 90.50 209 PRO A C 1
ATOM 1696 O O . PRO A 1 209 ? -35.209 -4.133 6.847 1.00 90.50 209 PRO A O 1
ATOM 1699 N N . CYS A 1 210 ? -34.147 -5.882 5.922 1.00 90.31 210 CYS A N 1
ATOM 1700 C CA . CYS A 1 210 ? -34.958 -5.959 4.707 1.00 90.31 210 CYS A CA 1
ATOM 1701 C C . CYS A 1 210 ? -34.766 -7.338 4.046 1.00 90.31 210 CYS A C 1
ATOM 1703 O O . CYS A 1 210 ? -33.740 -7.980 4.301 1.00 90.31 210 CYS A O 1
ATOM 1705 N N . PRO A 1 211 ? -35.672 -7.790 3.154 1.00 92.81 211 PRO A N 1
ATOM 1706 C CA . PRO A 1 211 ? -35.626 -9.148 2.597 1.00 92.81 211 PRO A CA 1
ATOM 1707 C C . PRO A 1 211 ? -34.272 -9.525 1.977 1.00 92.81 211 PRO A C 1
ATOM 1709 O O . PRO A 1 211 ? -33.719 -10.580 2.277 1.00 92.81 211 PRO A O 1
ATOM 1712 N N . ALA A 1 212 ? -33.657 -8.617 1.209 1.00 91.12 212 ALA A N 1
ATOM 1713 C CA . ALA A 1 212 ? -32.345 -8.846 0.596 1.00 91.12 212 ALA A CA 1
ATOM 1714 C C . ALA A 1 212 ? -31.214 -9.053 1.628 1.00 91.12 212 ALA A C 1
ATOM 1716 O O . ALA A 1 212 ? -30.241 -9.768 1.363 1.00 91.12 212 ALA A O 1
ATOM 1717 N N . ILE A 1 213 ? -31.318 -8.426 2.804 1.00 94.50 213 ILE A N 1
ATOM 1718 C CA . ILE A 1 213 ? -30.367 -8.585 3.909 1.00 94.50 213 ILE A CA 1
ATOM 1719 C C . ILE A 1 213 ? -30.641 -9.881 4.680 1.00 94.50 213 ILE A C 1
ATOM 1721 O O . ILE A 1 213 ? -29.686 -10.573 5.039 1.00 94.50 213 ILE A O 1
ATOM 1725 N N . ASP A 1 214 ? -31.905 -10.252 4.873 1.00 93.00 214 ASP A N 1
ATOM 1726 C CA . ASP A 1 214 ? -32.301 -11.471 5.587 1.00 93.00 214 ASP A CA 1
ATOM 1727 C C . ASP A 1 214 ? -31.938 -12.739 4.796 1.00 93.00 214 ASP A C 1
ATOM 1729 O O . ASP A 1 214 ? -31.350 -13.676 5.359 1.00 93.00 214 ASP A O 1
ATOM 1733 N N . ASP A 1 215 ? -32.155 -12.717 3.475 1.00 92.50 215 ASP A N 1
ATOM 1734 C CA . ASP A 1 215 ? -31.662 -13.707 2.507 1.00 92.50 215 ASP A CA 1
ATOM 1735 C C . ASP A 1 215 ? -30.139 -13.837 2.574 1.00 92.50 215 ASP A C 1
ATOM 1737 O O . ASP A 1 215 ? -29.569 -14.937 2.554 1.00 92.50 215 ASP A O 1
ATOM 1741 N N . ARG A 1 216 ? -29.441 -12.696 2.666 1.00 93.62 216 ARG A N 1
ATOM 1742 C CA . ARG A 1 216 ? -27.984 -12.690 2.782 1.00 93.62 216 ARG A CA 1
ATOM 1743 C C . ARG A 1 216 ? -27.538 -13.275 4.116 1.00 93.62 216 ARG A C 1
ATOM 1745 O O . ARG A 1 216 ? -26.588 -14.056 4.116 1.00 93.62 216 ARG A O 1
ATOM 1752 N N . ALA A 1 217 ? -28.204 -12.940 5.218 1.00 93.06 217 ALA A N 1
ATOM 1753 C CA . ALA A 1 217 ? -27.920 -13.486 6.541 1.00 93.06 217 ALA A CA 1
ATOM 1754 C C . ALA A 1 217 ? -28.174 -15.000 6.596 1.00 93.06 217 ALA A C 1
ATOM 1756 O O . ALA A 1 217 ? -27.394 -15.716 7.219 1.00 93.06 217 ALA A O 1
ATOM 1757 N N . GLY A 1 218 ? -29.191 -15.512 5.890 1.00 90.62 218 GLY A N 1
ATOM 1758 C CA . GLY A 1 218 ? -29.454 -16.952 5.747 1.00 90.62 218 GLY A CA 1
ATOM 1759 C C . GLY A 1 218 ? -28.223 -17.744 5.289 1.00 90.62 218 GLY A C 1
ATOM 1760 O O . GLY A 1 218 ? -27.865 -18.746 5.905 1.00 90.62 218 GLY A O 1
ATOM 1761 N N . LYS A 1 219 ? -27.483 -17.221 4.301 1.00 92.50 219 LYS A N 1
ATOM 1762 C CA . LYS A 1 219 ? -26.244 -17.836 3.773 1.00 92.50 219 LYS A CA 1
ATOM 1763 C C . LYS A 1 219 ? -25.077 -17.863 4.773 1.00 92.50 219 LYS A C 1
ATOM 1765 O O . LYS A 1 219 ? -24.112 -18.586 4.551 1.00 92.50 219 LYS A O 1
ATOM 1770 N N . TYR A 1 220 ? -25.149 -17.084 5.855 1.00 90.38 220 TYR A N 1
ATOM 1771 C CA . TYR A 1 220 ? -24.148 -17.057 6.929 1.00 90.38 220 TYR A CA 1
ATOM 1772 C C . TYR A 1 220 ? -24.638 -17.671 8.251 1.00 90.38 220 TYR A C 1
ATOM 1774 O O . TYR A 1 220 ? -23.829 -17.776 9.169 1.00 90.38 220 TYR A O 1
ATOM 1782 N N . ARG A 1 221 ? -25.916 -18.070 8.352 1.00 90.00 221 ARG A N 1
ATOM 1783 C CA . ARG A 1 221 ? -26.489 -18.817 9.492 1.00 90.00 221 ARG A CA 1
ATOM 1784 C C . ARG A 1 221 ? -26.156 -20.315 9.454 1.00 90.00 221 ARG A C 1
ATOM 1786 O O . ARG A 1 221 ? -26.036 -20.930 10.510 1.00 90.00 221 ARG A O 1
ATOM 1793 N N . GLN A 1 222 ? -26.005 -20.861 8.243 1.00 78.69 222 GLN A N 1
ATOM 1794 C CA . GLN A 1 222 ? -25.372 -22.160 7.954 1.00 78.69 222 GLN A CA 1
ATOM 1795 C C . GLN A 1 222 ? -23.866 -22.124 8.298 1.00 78.69 222 GLN A C 1
ATOM 1797 O O . GLN A 1 222 ? -23.097 -23.018 7.883 1.00 78.69 222 GLN A O 1
#

Nearest PDB structures (foldseek):
  6tz5-assembly1_AA  TM=4.005E-01  e=2.940E-01  Homo sapiens
  5t8l-assembly1_A  TM=6.177E-01  e=1.705E+00  Saccharomyces cerevisiae S288C
  9eon-assembly1_A  TM=4.898E-01  e=1.624E+00  Synechocystis sp. PCC 6803
  1g73-assembly2_B  TM=5.319E-01  e=4.754E+00  Homo sapiens

Radius of gyration: 25.53 Å; Cα contacts (8 Å, |Δi|>4): 196; chains: 1; bounding box: 67×36×71 Å

Secondary structure (DSSP, 8-state):
---HHHHHHHHHHHHHHTSHHHHHHHHHHHHHHHHHHHHHHHHHHHHHHHHHTT-HHHHHHHHHHHHHHHHHHHHHHHHHHHHHHHHHHHHHHHHHH-TTS-TTTS--TTS-TTSTTTS-HHHHHHHHHHHHHHHHSS------PPPPPP----B-HHHHHHHTT--HHHHHHHHHHHHHHHHTT-S-TTSEEEEE-TTT-PEEEEE---HHHHHHHHHHH-

Mean predicted aligned error: 17.33 Å

pLDDT: mean 72.03, std 17.53, range [29.12, 94.5]

Sequence (222 aa):
MAVSKPIDEALDRIFQASQPSWWESLQDMERRARQHRQRVWELQAEAGRIRKSGAPDGAITAAKLARAEYEAANQYSQIVSRSVTDLQNAILCLRRAYPTVPDSLWPTLSLDIRVLMGIDPVTAAGDFKRLWDRLVTRPADASKPSEPPVASEWYSAAELGRKLGVPERRLIAFRIALYRMRARRQLPDDAWQEVRDRRTKKPRYLFRPCPAIDDRAGKYRQ

Solvent-accessible surface area (backbone atoms only — not comparable to full-atom values): 12470 Å² total; per-residue (Å²): 142,85,71,57,65,70,51,54,55,21,48,53,48,49,53,51,57,29,38,57,68,49,56,53,49,45,51,48,33,52,47,50,21,48,52,24,49,52,48,22,54,53,26,47,55,46,19,57,49,35,47,75,71,71,37,60,68,61,18,52,49,29,46,52,51,22,48,52,31,43,54,54,18,47,54,33,48,48,52,46,53,48,57,51,50,54,44,53,52,23,54,54,49,48,51,68,76,43,72,85,61,55,79,87,72,48,77,65,56,91,60,42,81,66,38,92,69,75,50,77,58,46,61,58,30,42,49,47,50,61,49,48,51,59,66,68,77,43,74,91,72,81,74,71,82,76,82,76,83,82,83,77,75,68,25,43,57,59,58,44,29,52,77,62,59,27,45,78,95,40,30,67,60,52,34,53,48,52,55,51,31,52,76,66,66,66,48,63,79,86,40,44,47,78,45,70,37,88,88,74,72,48,77,43,61,33,33,39,90,46,71,71,54,52,60,53,35,54,74,49,56,111